Protein AF-A0A3Q0E156-F1 (afdb_monomer)

pLDDT: mean 88.19, std 12.43, range [29.34, 98.56]

Foldseek 3Di:
DDDPPPQAADDPVVLVVLLVCCVPPVDPVSLVVLLVNLLDLSNLLVHFFQPPPPCSVVQDLQDLRGDLVRLLVSLVVCPDPSNVVVVVSNLCSQQPHNLVPQDLEDPDSSSLSSLLSLLSRVCLQPLVCLLRHVLSSLVSLVSHDPSSVSSVLSHLLVDALVSLLSNLNSLLSSLVSLLVCVVVDPDNVSSLSSNVSSLVSNVSSVVSCVVRVSDDLCSLENACCVVRDDLLVLLVVVVCVVVVNPDPDDPCSSHDRCVVRCSHHDPVSVVVSVVSVLVVLQVVLLVVLVVVCVVCVVVVNNVPRDDSALEQDADPVGRVVSRVVSVVVDDPSNVSHHYD

Nearest PDB structures (foldseek):
  8jrn-assembly1_A  TM=6.845E-01  e=2.352E-07  Homo sapiens
  8r1g-assembly1_D  TM=6.849E-01  e=1.258E-06  Homo sapiens
  5tqb-assembly1_B  TM=3.533E-01  e=3.965E-01  Thermochaetoides thermophila DSM 1495
  6e9y-assembly1_A  TM=3.711E-01  e=1.131E+00  synthetic construct
  6xns-assembly2_D  TM=2.173E-01  e=1.179E+00  synthetic construct

Sequence (340 aa):
MNQAHYTSLINDETIAVWRQKLSEHNNANTINGVVQILSSAACWNGSFLEKKIDEHFKTSPKIPGIDLNSTRVLFEKLMNSQHSMILEQILNSFESCLIPQLSSSPPDVEAMRIYLILPEFPLLQDSKYYISLTIPLAMAILRLDTNPSKVLDNWWSQVCPKYFMKLVNLYKGAVLYLLRGRKTFLIPMLFNNYITAALKLLEKLYKVNLKVKHVEYDAFYIPEISSLVDIQEDYLMWFLHQAGMKTRPSIIQDAVTLCSYPFIFDAQAKTKMLQTDAELQMQVAVNGANLQNVFMLLTLEPLLARSPFLVLHVRRNNLVGDALRELSIHSDIDLKKPLK

Structure (mmCIF, N/CA/C/O backbone):
data_AF-A0A3Q0E156-F1
#
_entry.id   AF-A0A3Q0E156-F1
#
loop_
_atom_site.group_PDB
_atom_site.id
_atom_site.type_symbol
_atom_site.label_atom_id
_atom_site.label_alt_id
_atom_site.label_comp_id
_atom_site.label_asym_id
_atom_site.label_entity_id
_atom_site.label_seq_id
_atom_site.pdbx_PDB_ins_code
_atom_site.Cartn_x
_atom_site.Cartn_y
_atom_site.Cartn_z
_atom_site.occupancy
_atom_site.B_iso_or_equiv
_atom_site.auth_seq_id
_atom_site.auth_comp_id
_atom_site.auth_asym_id
_atom_site.auth_atom_id
_atom_site.pdbx_PDB_model_num
ATOM 1 N N . MET A 1 1 ? 2.729 4.574 39.907 1.00 30.31 1 MET A N 1
ATOM 2 C CA . MET A 1 1 ? 1.289 4.909 39.975 1.00 30.31 1 MET A CA 1
ATOM 3 C C . MET A 1 1 ? 0.545 3.895 39.126 1.00 30.31 1 MET A C 1
ATOM 5 O O . MET A 1 1 ? 0.898 3.726 37.969 1.00 30.31 1 MET A O 1
ATOM 9 N N . ASN A 1 2 ? -0.367 3.149 39.745 1.00 29.34 2 ASN A N 1
ATOM 10 C CA . ASN A 1 2 ? -0.953 1.905 39.240 1.00 29.34 2 ASN A CA 1
ATOM 11 C C . ASN A 1 2 ? -1.739 2.091 37.928 1.00 29.34 2 ASN A C 1
ATOM 13 O O . ASN A 1 2 ? -2.851 2.612 37.946 1.00 29.34 2 ASN A O 1
ATOM 17 N N . GLN A 1 3 ? -1.188 1.618 36.807 1.00 34.91 3 GLN A N 1
ATOM 18 C CA . GLN A 1 3 ? -1.938 1.379 35.571 1.00 34.91 3 GLN A CA 1
ATOM 19 C C . GLN A 1 3 ? -2.684 0.047 35.703 1.00 34.91 3 GLN A C 1
ATOM 21 O O . GLN A 1 3 ? -2.183 -1.008 35.326 1.00 34.91 3 GLN A O 1
ATOM 26 N N . ALA A 1 4 ? -3.892 0.083 36.263 1.00 39.22 4 ALA A N 1
ATOM 27 C CA . ALA A 1 4 ? -4.858 -0.972 35.992 1.00 39.22 4 ALA A CA 1
ATOM 28 C C . ALA A 1 4 ? -5.259 -0.837 34.514 1.00 39.22 4 ALA A C 1
ATOM 30 O O . ALA A 1 4 ? -6.013 0.064 34.149 1.00 39.22 4 ALA A O 1
ATOM 31 N N . HIS A 1 5 ? -4.679 -1.669 33.649 1.00 45.12 5 HIS A N 1
ATOM 32 C CA . HIS A 1 5 ? -5.055 -1.765 32.242 1.00 45.12 5 HIS A CA 1
ATOM 33 C C . HIS A 1 5 ? -6.477 -2.328 32.141 1.00 45.12 5 HIS A C 1
ATOM 35 O O . HIS A 1 5 ? -6.671 -3.535 32.041 1.00 45.12 5 HIS A O 1
ATOM 41 N N . TYR A 1 6 ? -7.485 -1.458 32.186 1.00 54.28 6 TYR A N 1
ATOM 42 C CA . TYR A 1 6 ? -8.851 -1.835 31.843 1.00 54.28 6 TYR A CA 1
ATOM 43 C C . TYR A 1 6 ? -8.940 -1.985 30.323 1.00 54.28 6 TYR A C 1
ATOM 45 O O . TYR A 1 6 ? -9.156 -1.013 29.601 1.00 54.28 6 TYR A O 1
ATOM 53 N N . THR A 1 7 ? -8.758 -3.203 29.815 1.00 69.19 7 THR A N 1
ATOM 54 C CA . THR A 1 7 ? -9.238 -3.543 28.475 1.00 69.19 7 THR A CA 1
ATOM 55 C C . THR A 1 7 ? -10.762 -3.452 28.492 1.00 69.19 7 THR A C 1
ATOM 57 O O . THR A 1 7 ? -11.430 -4.111 29.284 1.00 69.19 7 THR A O 1
ATOM 60 N N . SER A 1 8 ? -11.317 -2.577 27.656 1.00 85.44 8 SER A N 1
ATOM 61 C CA . SER A 1 8 ? -12.762 -2.382 27.529 1.00 85.44 8 SER A CA 1
ATOM 62 C C . SER A 1 8 ? -13.191 -2.742 26.116 1.00 85.44 8 SER A C 1
ATOM 64 O O . SER A 1 8 ? -12.530 -2.362 25.149 1.00 85.44 8 SER A O 1
ATOM 66 N N . LEU A 1 9 ? -14.289 -3.484 25.999 1.00 90.31 9 LEU A N 1
ATOM 67 C CA . LEU A 1 9 ? -14.862 -3.832 24.703 1.00 90.31 9 LEU A CA 1
ATOM 68 C C . LEU A 1 9 ? -15.560 -2.610 24.101 1.00 90.31 9 LEU A C 1
ATOM 70 O O . LEU A 1 9 ? -16.236 -1.867 24.802 1.00 90.31 9 LEU A O 1
ATOM 74 N N . ILE A 1 10 ? -15.397 -2.424 22.799 1.00 92.62 10 ILE A N 1
ATOM 75 C CA . ILE A 1 10 ? -16.022 -1.389 21.986 1.00 92.62 10 ILE A CA 1
ATOM 76 C C . ILE A 1 10 ? -17.139 -2.068 21.198 1.00 92.62 10 ILE A C 1
ATOM 78 O O . ILE A 1 10 ? -16.897 -2.777 20.224 1.00 92.62 10 ILE A O 1
ATOM 82 N N . ASN A 1 11 ? -18.373 -1.886 21.648 1.00 91.56 11 ASN A N 1
ATOM 83 C CA . ASN A 1 11 ? -19.560 -2.466 21.036 1.00 91.56 11 ASN A CA 1
ATOM 84 C C . ASN A 1 11 ? -20.736 -1.477 21.089 1.00 91.56 11 ASN A C 1
ATOM 86 O O . ASN A 1 11 ? -20.599 -0.332 21.524 1.00 91.56 11 ASN A O 1
ATOM 90 N N . ASP A 1 12 ? -21.904 -1.919 20.632 1.00 89.50 12 ASP A N 1
ATOM 91 C CA . ASP A 1 12 ? -23.105 -1.087 20.587 1.00 89.50 12 ASP A CA 1
ATOM 92 C C . ASP A 1 12 ? -23.537 -0.555 21.960 1.00 89.50 12 ASP A C 1
ATOM 94 O O . ASP A 1 12 ? -23.957 0.599 22.065 1.00 89.50 12 ASP A O 1
ATOM 98 N N . GLU A 1 13 ? -23.395 -1.360 23.011 1.00 90.81 13 GLU A N 1
ATOM 99 C CA . GLU A 1 13 ? -23.756 -0.979 24.377 1.00 90.81 13 GLU A CA 1
ATOM 100 C C . GLU A 1 13 ? -22.804 0.098 24.902 1.00 90.81 13 GLU A C 1
ATOM 102 O O . GLU A 1 13 ? -23.247 1.134 25.402 1.00 90.81 13 GLU A O 1
ATOM 107 N N . THR A 1 14 ? -21.491 -0.083 24.727 1.00 91.25 14 THR A N 1
ATOM 108 C CA . THR A 1 14 ? -20.507 0.907 25.184 1.00 91.25 14 THR A CA 1
ATOM 109 C C . THR A 1 14 ? -20.602 2.207 24.398 1.00 91.25 14 THR A C 1
ATOM 111 O O . THR A 1 14 ? -20.505 3.279 24.992 1.00 91.25 14 THR A O 1
ATOM 114 N N . ILE A 1 15 ? -20.866 2.141 23.090 1.00 91.38 15 ILE A N 1
ATOM 115 C CA . ILE A 1 15 ? -21.101 3.327 22.257 1.00 91.38 15 ILE A CA 1
ATOM 116 C C . ILE A 1 15 ? -22.354 4.077 22.719 1.00 91.38 15 ILE A C 1
ATOM 118 O O . ILE A 1 15 ? -22.322 5.305 22.804 1.00 91.38 15 ILE A O 1
ATOM 122 N N . ALA A 1 16 ? -23.443 3.374 23.047 1.00 90.06 16 ALA A N 1
ATOM 123 C CA . ALA A 1 16 ? -24.656 4.002 23.570 1.00 90.06 16 ALA A CA 1
ATOM 124 C C . ALA A 1 16 ? -24.396 4.706 24.912 1.00 90.06 16 ALA A C 1
ATOM 126 O O . ALA A 1 16 ? -24.778 5.865 25.085 1.00 90.06 16 ALA A O 1
ATOM 127 N N . VAL A 1 17 ? -23.665 4.050 25.820 1.00 89.31 17 VAL A N 1
ATOM 128 C CA . VAL A 1 17 ? -23.265 4.629 27.111 1.00 89.31 17 VAL A CA 1
ATOM 129 C C . VAL A 1 17 ? -22.380 5.860 26.918 1.00 89.31 17 VAL A C 1
ATOM 131 O O . VAL A 1 17 ? -22.601 6.880 27.568 1.00 89.31 17 VAL A O 1
ATOM 134 N N . TRP A 1 18 ? -21.382 5.807 26.033 1.00 89.25 18 TRP A N 1
ATOM 135 C CA . TRP A 1 18 ? -20.524 6.963 25.755 1.00 89.25 18 TRP A CA 1
ATOM 136 C C . TRP A 1 18 ? -21.300 8.105 25.121 1.00 89.25 18 TRP A C 1
ATOM 138 O O . TRP A 1 18 ? -21.090 9.252 25.497 1.00 89.25 18 TRP A O 1
ATOM 148 N N . ARG A 1 19 ? -22.236 7.806 24.218 1.00 87.75 19 ARG A N 1
ATOM 149 C CA . ARG A 1 19 ? -23.101 8.815 23.605 1.00 87.75 19 ARG A CA 1
ATOM 150 C C . ARG A 1 19 ? -23.924 9.544 24.662 1.00 87.75 19 ARG A C 1
ATOM 152 O O . ARG A 1 19 ? -23.951 10.771 24.657 1.00 87.75 19 ARG A O 1
ATOM 159 N N . GLN A 1 20 ? -24.556 8.802 25.569 1.00 85.75 20 GLN A N 1
ATOM 160 C CA . GLN A 1 20 ? -25.329 9.385 26.662 1.00 85.75 20 GLN A CA 1
ATOM 161 C C . GLN A 1 20 ? -24.431 10.234 27.572 1.00 85.75 20 GLN A C 1
ATOM 163 O O . GLN A 1 20 ? -24.707 11.408 27.799 1.00 85.75 20 GLN A O 1
ATOM 168 N N . LYS A 1 21 ? -23.292 9.681 28.000 1.00 83.12 21 LYS A N 1
ATOM 169 C CA . LYS A 1 21 ? -22.330 10.367 28.870 1.00 83.12 21 LYS A CA 1
ATOM 170 C C . LYS A 1 21 ? -21.764 11.651 28.261 1.00 83.12 21 LYS A C 1
ATOM 172 O O . LYS A 1 21 ? -21.655 12.645 28.969 1.00 83.12 21 LYS A O 1
ATOM 177 N N . LEU A 1 22 ? -21.423 11.645 26.972 1.00 80.62 22 LEU A N 1
ATOM 178 C CA . LEU A 1 22 ? -20.917 12.824 26.259 1.00 80.62 22 LEU A CA 1
ATOM 179 C C . LEU A 1 22 ? -22.011 13.880 26.044 1.00 80.62 22 LEU A C 1
ATOM 181 O O . LEU A 1 22 ? -21.701 15.066 25.985 1.00 80.62 22 LEU A O 1
ATOM 185 N N . SER A 1 23 ? -23.279 13.466 25.960 1.00 78.25 23 SER A N 1
ATOM 186 C CA . SER A 1 23 ? -24.415 14.383 25.833 1.00 78.25 23 SER A CA 1
ATOM 187 C C . SER A 1 23 ? -24.851 15.001 27.167 1.00 78.25 23 SER A C 1
ATOM 189 O O . SER A 1 23 ? -25.274 16.152 27.181 1.00 78.25 23 SER A O 1
ATOM 191 N N . GLU A 1 24 ? -24.790 14.251 28.271 1.00 72.44 24 GLU A N 1
ATOM 192 C CA . GLU A 1 24 ? -25.286 14.671 29.594 1.00 72.44 24 GLU A CA 1
ATOM 193 C C . GLU A 1 24 ? -24.197 15.318 30.463 1.00 72.44 24 GLU A C 1
ATOM 195 O O . 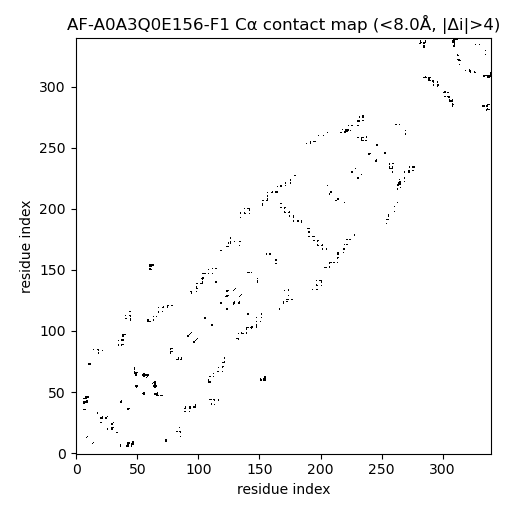GLU A 1 24 ? -24.454 16.264 31.206 1.00 72.44 24 GLU A O 1
ATOM 200 N N . HIS A 1 25 ? -22.961 14.823 30.366 1.00 63.31 25 HIS A N 1
ATOM 201 C CA . HIS A 1 25 ? -21.845 15.216 31.217 1.00 63.31 25 HIS A CA 1
ATOM 202 C C . HIS A 1 25 ? -20.588 15.436 30.376 1.00 63.31 25 HIS A C 1
ATOM 204 O O . HIS A 1 25 ? -19.658 14.625 30.388 1.00 63.31 25 HIS A O 1
ATOM 210 N N . ASN A 1 26 ? -20.529 16.586 29.700 1.00 65.88 26 ASN A N 1
ATOM 211 C CA . ASN A 1 26 ? -19.352 17.055 28.963 1.00 65.88 26 ASN A CA 1
ATOM 212 C C . ASN A 1 26 ? -18.209 17.508 29.909 1.00 65.88 26 ASN A C 1
ATOM 214 O O . ASN A 1 26 ? -17.651 18.593 29.776 1.00 65.88 26 ASN A O 1
ATOM 218 N N . ASN A 1 27 ? -17.911 16.707 30.937 1.00 73.00 27 ASN A N 1
ATOM 219 C CA . ASN A 1 27 ? -16.825 16.930 31.883 1.00 73.00 27 ASN A CA 1
ATOM 220 C C . ASN A 1 27 ? -15.552 16.238 31.369 1.00 73.00 27 ASN A C 1
ATOM 222 O O . ASN A 1 27 ? -15.603 15.098 30.898 1.00 73.00 27 ASN A O 1
ATOM 226 N N . ALA A 1 28 ? -14.403 16.901 31.511 1.00 75.62 28 ALA A N 1
ATOM 227 C CA . ALA A 1 28 ? -13.108 16.458 30.993 1.00 75.62 28 ALA A CA 1
ATOM 228 C C . ALA A 1 28 ? -12.736 15.026 31.422 1.00 75.62 28 ALA A C 1
ATOM 230 O O . ALA A 1 28 ? -12.165 14.273 30.639 1.00 75.62 28 ALA A O 1
ATOM 231 N N . ASN A 1 29 ? -13.118 14.608 32.633 1.00 79.25 29 ASN A N 1
ATOM 232 C CA . ASN A 1 29 ? -12.840 13.259 33.138 1.00 79.25 29 ASN A CA 1
ATOM 233 C C . ASN A 1 29 ? -13.552 12.155 32.339 1.00 79.25 29 ASN A C 1
ATOM 235 O O . ASN A 1 29 ? -12.965 11.107 32.074 1.00 79.25 29 ASN A O 1
ATOM 239 N N . THR A 1 30 ? -14.800 12.390 31.932 1.00 77.81 30 THR A N 1
ATOM 240 C CA . THR A 1 30 ? -15.588 11.438 31.140 1.00 77.81 30 THR A CA 1
ATOM 241 C C . THR A 1 30 ? -15.016 11.301 29.734 1.00 77.81 30 THR A C 1
ATOM 243 O O . THR A 1 30 ? -14.848 10.185 29.245 1.00 77.81 30 THR A O 1
ATOM 246 N N . ILE A 1 31 ? -14.658 12.430 29.115 1.00 80.69 31 ILE A N 1
ATOM 247 C CA . ILE A 1 31 ? -14.024 12.469 27.791 1.00 80.69 31 ILE A CA 1
ATOM 248 C C . ILE A 1 31 ? -12.681 11.739 27.839 1.00 80.69 31 ILE A C 1
ATOM 250 O O . ILE A 1 31 ? -12.441 10.856 27.022 1.00 80.69 31 ILE A O 1
ATOM 254 N N . ASN A 1 32 ? -11.850 12.021 28.847 1.00 84.12 32 ASN A N 1
ATOM 255 C CA . ASN A 1 32 ? -10.551 11.371 29.017 1.00 84.12 32 ASN A CA 1
ATOM 256 C C . ASN A 1 32 ? -10.674 9.848 29.153 1.00 84.12 32 ASN A C 1
ATOM 258 O O . ASN A 1 32 ? -9.878 9.125 28.560 1.00 84.12 32 ASN A O 1
ATOM 262 N N . GLY A 1 33 ? -11.680 9.347 29.879 1.00 85.81 33 GLY A N 1
ATOM 263 C CA . GLY A 1 33 ? -11.928 7.906 29.986 1.00 85.81 33 GLY A CA 1
ATOM 264 C C . GLY A 1 33 ? -12.294 7.260 28.645 1.00 85.81 33 GLY A C 1
ATOM 265 O O . GLY A 1 33 ? -11.773 6.198 28.310 1.00 85.81 33 GLY A O 1
ATOM 266 N N . VAL A 1 34 ? -13.146 7.912 27.845 1.00 87.38 34 VAL A N 1
ATOM 267 C CA . VAL A 1 34 ? -13.504 7.433 26.496 1.00 87.38 34 VAL A CA 1
ATOM 268 C C . VAL A 1 34 ? -12.286 7.465 25.572 1.00 87.38 34 VAL A C 1
ATOM 270 O O . VAL A 1 34 ? -11.974 6.460 24.939 1.00 87.38 34 VAL A O 1
ATOM 273 N N . VAL A 1 35 ? -11.549 8.578 25.547 1.00 88.25 35 VAL A N 1
ATOM 274 C CA . VAL A 1 35 ? -10.333 8.742 24.734 1.00 88.25 35 VAL A CA 1
ATOM 275 C C . VAL A 1 35 ? -9.280 7.694 25.094 1.00 88.25 35 VAL A C 1
ATOM 277 O O . VAL A 1 35 ? -8.663 7.130 24.198 1.00 88.25 35 VAL A O 1
ATOM 280 N N . GLN A 1 36 ? -9.099 7.356 26.374 1.00 90.44 36 GLN A N 1
ATOM 281 C CA . GLN A 1 36 ? -8.172 6.295 26.789 1.00 90.44 36 GLN A CA 1
ATOM 282 C C . GLN A 1 36 ? -8.522 4.929 26.182 1.00 90.44 36 GLN A C 1
ATOM 284 O O . GLN A 1 36 ? -7.623 4.212 25.739 1.00 90.44 36 GLN A O 1
ATOM 289 N N . ILE A 1 37 ? -9.810 4.579 26.127 1.00 92.25 37 ILE A N 1
ATOM 290 C CA . ILE A 1 37 ? -10.274 3.328 25.511 1.00 92.25 37 ILE A CA 1
ATOM 291 C C . ILE A 1 37 ? -10.080 3.385 23.991 1.00 92.25 37 ILE A C 1
ATOM 293 O O . ILE A 1 37 ? -9.508 2.466 23.407 1.00 92.25 37 ILE A O 1
ATOM 297 N N . LEU A 1 38 ? -10.499 4.481 23.350 1.00 93.06 38 LEU A N 1
ATOM 298 C CA . LEU A 1 38 ? -10.393 4.668 21.898 1.00 93.06 38 LEU A CA 1
ATOM 299 C C . LEU A 1 38 ? -8.940 4.746 21.405 1.00 93.06 38 LEU A C 1
ATOM 301 O O . LEU A 1 38 ? -8.652 4.357 20.274 1.00 93.06 38 LEU A O 1
ATOM 305 N N . SER A 1 39 ? -8.013 5.192 22.249 1.00 94.19 39 SER A N 1
ATOM 306 C CA . SER A 1 39 ? -6.576 5.230 21.958 1.00 94.19 39 SER A CA 1
ATOM 307 C C . SER A 1 39 ? -5.862 3.892 22.201 1.00 94.19 39 SER A C 1
ATOM 309 O O . SER A 1 39 ? -4.675 3.779 21.904 1.00 94.19 39 SER A O 1
ATOM 311 N N . SER A 1 40 ? -6.542 2.870 22.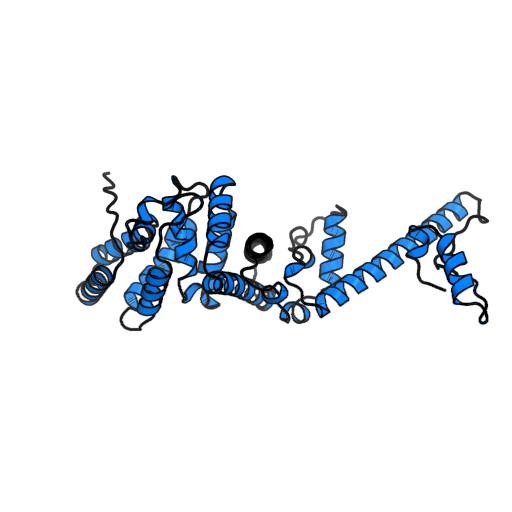734 1.00 94.56 40 SER A N 1
ATOM 312 C CA . SER A 1 40 ? -5.929 1.591 23.111 1.00 94.5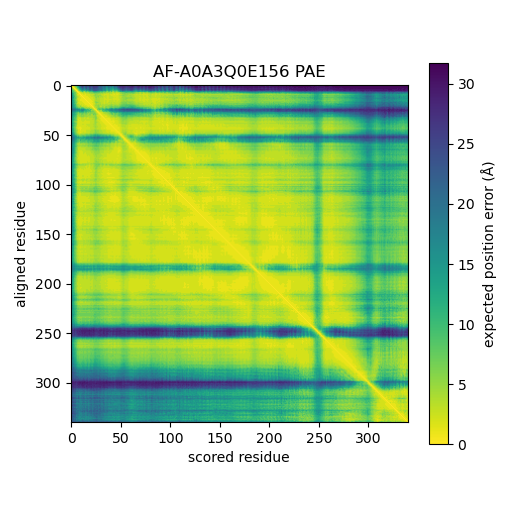6 40 SER A CA 1
ATOM 313 C C . SER A 1 40 ? -6.098 0.518 22.035 1.00 94.56 40 SER A C 1
ATOM 315 O O . SER A 1 40 ? -7.200 0.019 21.802 1.00 94.56 40 SER A O 1
ATOM 317 N N . ALA A 1 41 ? -4.986 0.075 21.437 1.00 95.00 41 ALA A N 1
ATOM 318 C CA . ALA A 1 41 ? -4.985 -1.025 20.466 1.00 95.00 41 ALA A CA 1
ATOM 319 C C . ALA A 1 41 ? -5.575 -2.320 21.049 1.00 95.00 41 ALA A C 1
ATOM 321 O O . ALA A 1 41 ? -6.280 -3.042 20.351 1.00 95.00 41 ALA A O 1
ATOM 322 N N . ALA A 1 42 ? -5.344 -2.590 22.338 1.00 93.94 42 ALA A N 1
ATOM 323 C CA . ALA A 1 42 ? -5.887 -3.765 23.015 1.00 93.94 42 ALA A CA 1
ATOM 324 C C . ALA A 1 42 ? -7.424 -3.738 23.088 1.00 93.94 42 ALA A C 1
ATOM 326 O O . ALA A 1 42 ? -8.059 -4.775 22.904 1.00 93.94 42 ALA A O 1
ATOM 327 N N . CYS A 1 43 ? -8.024 -2.557 23.292 1.00 95.38 43 CYS A N 1
ATOM 328 C CA . CYS A 1 43 ? -9.480 -2.407 23.297 1.00 95.38 43 CYS A CA 1
ATOM 329 C C . CYS A 1 43 ? -10.056 -2.715 21.911 1.00 95.38 43 CYS A C 1
ATOM 331 O O . CYS A 1 43 ? -10.953 -3.546 21.796 1.00 95.38 43 CYS A O 1
ATOM 333 N N . TRP A 1 44 ? -9.484 -2.149 20.844 1.00 95.69 44 TRP A N 1
ATOM 334 C CA . TRP A 1 44 ? -9.886 -2.473 19.469 1.00 95.69 44 TRP A CA 1
ATOM 335 C C . TRP A 1 44 ? -9.703 -3.962 19.148 1.00 95.69 44 TRP A C 1
ATOM 337 O O . TRP A 1 44 ? -10.639 -4.602 18.678 1.00 95.69 44 TRP A O 1
ATOM 347 N N . ASN A 1 45 ? -8.545 -4.545 19.465 1.00 94.88 45 ASN A N 1
ATOM 348 C CA . ASN A 1 45 ? -8.248 -5.954 19.188 1.00 94.88 45 ASN A CA 1
ATOM 349 C C . ASN A 1 45 ? -9.215 -6.922 19.878 1.00 94.88 45 ASN A C 1
ATOM 351 O O . ASN A 1 45 ? -9.603 -7.916 19.269 1.00 94.88 45 ASN A O 1
ATOM 355 N N . GLY A 1 46 ? -9.611 -6.635 21.122 1.00 92.75 46 GLY A N 1
ATOM 356 C CA . GLY A 1 46 ? -10.554 -7.464 21.879 1.00 92.75 46 GLY A CA 1
ATOM 357 C C . GLY A 1 46 ? -12.020 -7.283 21.475 1.00 92.75 46 GLY A C 1
ATOM 358 O O . GLY A 1 46 ? -12.856 -8.113 21.818 1.00 92.75 46 GLY A O 1
ATOM 359 N N . SER A 1 47 ? -12.352 -6.223 20.736 1.00 94.44 47 SER A N 1
ATOM 360 C CA . SER A 1 47 ? -13.745 -5.872 20.423 1.00 94.44 47 SER A CA 1
ATOM 361 C C . SER A 1 47 ? -14.344 -6.664 19.264 1.00 94.44 47 SER A C 1
ATOM 363 O O . SER A 1 47 ? -15.557 -6.864 19.221 1.00 94.44 47 SER A O 1
ATOM 365 N N . PHE A 1 48 ? -13.505 -7.145 18.345 1.00 92.88 48 PHE A N 1
ATOM 366 C CA . PHE A 1 48 ? -13.941 -7.776 17.092 1.00 92.88 48 PHE A CA 1
ATOM 367 C C . PHE A 1 48 ? -13.489 -9.229 16.976 1.00 92.88 48 PHE A C 1
ATOM 369 O O . PHE A 1 48 ? -13.188 -9.696 15.882 1.00 92.88 48 PHE A O 1
ATOM 376 N N . LEU A 1 49 ? -13.397 -9.945 18.096 1.00 91.94 49 LEU A N 1
ATOM 377 C CA . LEU A 1 49 ? -13.027 -11.360 18.089 1.00 91.94 49 LEU A CA 1
ATOM 378 C C . LEU A 1 49 ? -14.071 -12.197 17.341 1.00 91.94 49 LEU A C 1
ATOM 380 O O . LEU A 1 49 ? -15.274 -11.962 17.472 1.00 91.94 49 LEU A O 1
ATOM 384 N N . GLU A 1 50 ? -13.609 -13.192 16.582 1.00 87.50 50 GLU A N 1
ATOM 385 C CA . GLU A 1 50 ? -14.501 -14.162 15.943 1.00 87.50 50 GLU A CA 1
ATOM 386 C C . GLU A 1 50 ? -15.135 -15.064 17.014 1.00 87.50 50 GLU A C 1
ATOM 388 O O . GLU A 1 50 ? -14.454 -15.802 17.737 1.00 87.50 50 GLU A O 1
ATOM 393 N N . LYS A 1 51 ? -16.463 -14.973 17.128 1.00 81.88 51 LYS A N 1
ATOM 394 C CA . LYS A 1 51 ? -17.250 -15.671 18.155 1.00 81.88 51 LYS A CA 1
ATOM 395 C C . LYS A 1 51 ? -17.773 -17.018 17.670 1.00 81.88 51 LYS A C 1
ATOM 397 O O . LYS A 1 51 ? -18.217 -17.825 18.483 1.00 81.88 51 LYS A O 1
ATOM 402 N N . LYS A 1 52 ? -17.759 -17.278 16.360 1.00 78.06 52 LYS A N 1
ATOM 403 C CA . LYS A 1 52 ? -18.187 -18.572 15.823 1.00 78.06 52 LYS A CA 1
ATOM 404 C C . LYS A 1 52 ? -17.206 -19.652 16.269 1.00 78.06 52 LYS A C 1
ATOM 406 O O . LYS A 1 52 ? -16.033 -19.590 15.926 1.00 78.06 52 LYS A O 1
ATOM 411 N N . ILE A 1 53 ? -17.713 -20.649 17.000 1.00 74.62 53 ILE A N 1
ATOM 412 C CA . ILE A 1 53 ? -16.979 -21.871 17.380 1.00 74.62 53 ILE A CA 1
ATOM 413 C C . ILE A 1 53 ? -15.628 -21.560 18.054 1.00 74.62 53 ILE A C 1
ATOM 415 O O . ILE A 1 53 ? -14.639 -22.248 17.809 1.00 74.62 53 ILE A O 1
ATOM 419 N N . ASP A 1 54 ? -15.559 -20.497 18.864 1.00 77.50 54 ASP A N 1
ATOM 420 C CA . ASP A 1 54 ? -14.344 -20.164 19.618 1.00 77.50 54 ASP A CA 1
ATOM 421 C C . ASP A 1 54 ? -13.082 -19.998 18.731 1.00 77.50 54 ASP A C 1
ATOM 423 O O . ASP A 1 54 ? -11.949 -20.155 19.183 1.00 77.50 54 ASP A O 1
ATOM 427 N N . GLU A 1 55 ? -13.259 -19.643 17.449 1.00 74.75 55 GLU A N 1
ATOM 428 C CA . GLU A 1 55 ? -12.172 -19.503 16.465 1.00 74.75 55 GLU A CA 1
ATOM 429 C C . GLU A 1 55 ? -11.132 -18.444 16.866 1.00 74.75 55 GLU A C 1
ATOM 431 O O . GLU A 1 55 ? -9.969 -18.546 16.474 1.00 74.75 55 GLU A O 1
ATOM 436 N N . HIS A 1 56 ? -11.491 -17.456 17.691 1.00 75.88 56 HIS A N 1
ATOM 437 C CA . HIS A 1 56 ? -10.521 -16.490 18.213 1.00 75.88 56 HIS A CA 1
ATOM 438 C C . HIS A 1 56 ? -9.429 -17.129 19.091 1.00 75.88 56 HIS A C 1
ATOM 440 O O . HIS A 1 56 ? -8.307 -16.628 19.100 1.00 75.88 56 HIS A O 1
ATOM 446 N N . PHE A 1 57 ? -9.687 -18.269 19.748 1.00 78.88 57 PHE A N 1
ATOM 447 C CA . PHE A 1 57 ? -8.649 -19.024 20.469 1.00 78.88 57 PHE A CA 1
ATOM 448 C C . PHE A 1 57 ? -7.658 -19.726 19.527 1.00 78.88 57 PHE A C 1
ATOM 450 O O . PHE A 1 57 ? -6.629 -20.233 19.969 1.00 78.88 57 PHE A O 1
ATOM 457 N N . LYS A 1 58 ? -7.938 -19.748 18.217 1.00 81.31 58 LYS A N 1
ATOM 458 C CA . LYS A 1 58 ? -7.043 -20.280 17.179 1.00 81.31 58 LYS A CA 1
ATOM 459 C C . LYS A 1 58 ? -6.180 -19.193 16.534 1.00 81.31 58 LYS A C 1
ATOM 461 O O . LYS A 1 58 ? -5.543 -19.453 15.504 1.00 81.31 58 LYS A O 1
ATOM 466 N N . THR A 1 59 ? -6.146 -17.982 17.106 1.00 89.56 59 THR A N 1
ATOM 467 C CA . THR A 1 59 ? -5.311 -16.904 16.576 1.00 89.56 59 THR A CA 1
ATOM 468 C C . THR A 1 59 ? -3.858 -17.337 16.481 1.00 89.56 59 THR A C 1
ATOM 470 O O . THR A 1 59 ? -3.246 -17.849 17.413 1.00 89.56 59 THR A O 1
ATOM 473 N N . SER A 1 60 ? -3.310 -17.164 15.287 1.00 93.00 60 SER A N 1
ATOM 474 C CA . SER A 1 60 ? -1.998 -17.658 14.911 1.00 93.00 60 SER A CA 1
ATOM 475 C C . SER A 1 60 ? -1.443 -16.831 13.750 1.00 93.00 60 SER A C 1
ATOM 477 O O . SER A 1 60 ? -2.178 -16.073 13.111 1.00 93.00 60 SER A O 1
ATOM 479 N N . PRO A 1 61 ? -0.161 -17.005 13.384 1.00 92.38 61 PRO A N 1
ATOM 480 C CA . PRO A 1 61 ? 0.420 -16.385 12.191 1.00 92.38 61 PRO A CA 1
ATOM 481 C C . PRO A 1 61 ? -0.332 -16.650 10.877 1.00 92.38 61 PRO A C 1
ATOM 483 O O . PRO A 1 61 ? -0.023 -16.032 9.860 1.00 92.38 61 PRO A O 1
ATOM 486 N N . LYS A 1 62 ? -1.275 -17.600 10.879 1.00 90.50 62 LYS A N 1
ATOM 487 C CA . LYS A 1 62 ? -2.159 -17.899 9.756 1.00 90.50 62 LYS A CA 1
ATOM 488 C C . LYS A 1 62 ? -3.555 -17.326 9.985 1.00 90.50 62 LYS A C 1
ATOM 490 O O . LYS A 1 62 ? -4.072 -16.691 9.084 1.00 90.50 62 LYS A O 1
ATOM 495 N N . ILE A 1 63 ? -4.138 -17.481 11.168 1.00 91.12 63 ILE A N 1
ATOM 496 C CA . ILE A 1 63 ? -5.537 -17.112 11.417 1.00 91.12 63 ILE A CA 1
ATOM 497 C C . ILE A 1 63 ? -5.591 -15.859 12.306 1.00 91.12 63 ILE A C 1
ATOM 499 O O . ILE A 1 63 ? -5.129 -15.920 13.443 1.00 91.12 63 ILE A O 1
ATOM 503 N N . PRO A 1 64 ? -6.167 -14.733 11.847 1.00 92.31 64 PRO A N 1
ATOM 504 C CA . PRO A 1 64 ? -6.286 -13.522 12.665 1.00 92.31 64 PRO A CA 1
ATOM 505 C C . PRO A 1 64 ? -7.196 -13.676 13.893 1.00 92.31 64 PRO A C 1
ATOM 507 O O . PRO A 1 64 ? -6.952 -13.062 14.934 1.00 92.31 64 PRO A O 1
ATOM 510 N N . GLY A 1 65 ? -8.245 -14.498 13.779 1.00 92.50 65 GLY A N 1
ATOM 511 C CA . GLY A 1 65 ? -9.266 -14.695 14.817 1.00 92.50 65 GLY A CA 1
ATOM 512 C C . GLY A 1 65 ? -10.138 -13.462 15.079 1.00 92.50 65 GLY A C 1
ATOM 513 O O . GLY A 1 65 ? -10.571 -13.251 16.209 1.00 92.50 65 GLY A O 1
ATOM 514 N N . ILE A 1 66 ? -10.373 -12.638 14.050 1.00 93.31 66 ILE A N 1
ATOM 515 C CA . ILE A 1 66 ? -11.255 -11.463 14.113 1.00 93.31 66 ILE A CA 1
ATOM 516 C C . ILE A 1 66 ? -12.362 -11.527 13.065 1.00 93.31 66 ILE A C 1
ATOM 518 O O . ILE A 1 66 ? -12.141 -11.999 11.949 1.00 93.31 66 ILE A O 1
ATOM 522 N N . ASP A 1 67 ? -13.521 -10.973 13.403 1.00 93.31 67 ASP A N 1
ATOM 523 C CA . ASP A 1 67 ? -14.631 -10.758 12.483 1.00 93.31 67 ASP A CA 1
ATOM 524 C C . ASP A 1 67 ? -14.532 -9.363 11.841 1.00 93.31 67 ASP A C 1
ATOM 526 O O . ASP A 1 67 ? -15.044 -8.361 12.349 1.00 93.31 67 ASP A O 1
ATOM 530 N N . LEU A 1 68 ? -13.893 -9.309 10.668 1.00 93.31 68 LEU A N 1
ATOM 531 C CA . LEU A 1 68 ? -13.773 -8.085 9.867 1.00 93.31 68 LEU A CA 1
ATOM 532 C C . LEU A 1 68 ? -15.124 -7.517 9.410 1.00 93.31 68 LEU A C 1
ATOM 534 O O . LEU A 1 68 ? -15.216 -6.324 9.115 1.00 93.31 68 LEU A O 1
ATOM 538 N N . ASN A 1 69 ? -16.174 -8.338 9.320 1.00 93.62 69 ASN A N 1
ATOM 539 C CA . ASN A 1 69 ? -17.493 -7.843 8.957 1.00 93.62 69 ASN A CA 1
ATOM 540 C C . ASN A 1 69 ? -18.113 -7.059 10.115 1.00 93.62 69 ASN A C 1
ATOM 542 O O . ASN A 1 69 ? -18.604 -5.954 9.894 1.00 93.62 69 ASN A O 1
ATOM 546 N N . SER A 1 70 ? -18.020 -7.580 11.340 1.00 93.62 70 SER A N 1
ATOM 547 C CA . SER A 1 70 ? -18.443 -6.853 12.542 1.00 93.62 70 SER A CA 1
ATOM 548 C C . SER A 1 70 ? -17.672 -5.539 12.716 1.00 93.62 70 SER A C 1
ATOM 550 O O . SER A 1 70 ? -18.288 -4.510 13.001 1.00 93.62 70 SER A O 1
ATOM 552 N N . THR A 1 71 ? -16.359 -5.528 12.446 1.00 95.00 71 THR A N 1
ATOM 553 C CA . THR A 1 71 ? -15.553 -4.292 12.423 1.00 95.00 71 THR A CA 1
ATOM 554 C C . THR A 1 71 ? -16.117 -3.260 11.451 1.00 95.00 71 THR A C 1
ATOM 556 O O . THR A 1 71 ? -16.323 -2.099 11.808 1.00 95.00 71 THR A O 1
ATOM 559 N N . ARG A 1 72 ? -16.398 -3.685 10.214 1.00 94.81 72 ARG A N 1
ATOM 560 C CA . ARG A 1 72 ? -16.936 -2.805 9.174 1.00 94.81 72 ARG A CA 1
ATOM 561 C C . ARG A 1 72 ? -18.301 -2.240 9.553 1.00 94.81 72 ARG A C 1
ATOM 563 O O . ARG A 1 72 ? -18.491 -1.033 9.455 1.00 94.81 72 ARG A O 1
ATOM 570 N N . VAL A 1 73 ? -19.217 -3.091 10.016 1.00 95.19 73 VAL A N 1
ATOM 571 C CA . VAL A 1 73 ? -20.574 -2.686 10.418 1.00 95.19 73 VAL A CA 1
ATOM 572 C C . VAL A 1 73 ? -20.525 -1.648 11.539 1.00 95.19 73 VAL A C 1
ATOM 574 O O . VAL A 1 73 ? -21.239 -0.647 11.474 1.00 95.19 73 VAL A O 1
ATOM 577 N N . LEU A 1 74 ? -19.656 -1.836 12.540 1.00 95.38 74 LEU A N 1
ATOM 578 C CA . LEU A 1 74 ? -19.505 -0.864 13.621 1.00 95.38 74 LEU A CA 1
ATOM 579 C C . LEU A 1 74 ? -18.999 0.487 13.101 1.00 95.38 74 LEU A C 1
ATOM 581 O O . LEU A 1 74 ? -19.559 1.529 13.445 1.00 95.38 74 LEU A O 1
ATOM 585 N N . PHE A 1 75 ? -17.961 0.489 12.261 1.00 96.31 75 PHE A N 1
ATOM 586 C CA . PHE A 1 75 ? -17.436 1.737 11.715 1.00 96.31 75 PHE A CA 1
ATOM 587 C C . PHE A 1 75 ? -18.428 2.449 10.793 1.00 96.31 75 PHE A C 1
ATOM 589 O O . PHE A 1 75 ? -18.547 3.668 10.871 1.00 96.31 75 PHE A O 1
ATOM 596 N N . GLU A 1 76 ? -19.169 1.720 9.957 1.00 95.00 76 GLU A N 1
ATOM 597 C CA . GLU A 1 76 ? -20.231 2.296 9.124 1.00 95.00 76 GLU A CA 1
ATOM 598 C C . GLU A 1 76 ? -21.333 2.923 9.985 1.00 95.00 76 GLU A C 1
ATOM 600 O O . GLU A 1 76 ? -21.782 4.035 9.705 1.00 95.00 76 GLU A O 1
ATOM 605 N N . LYS A 1 77 ? -21.717 2.269 11.087 1.00 94.50 77 LYS A N 1
ATOM 606 C CA . LYS A 1 77 ? -22.678 2.820 12.047 1.00 94.50 77 LYS A CA 1
ATOM 607 C C . LYS A 1 77 ? -22.173 4.120 12.674 1.00 94.50 77 LYS A C 1
ATOM 609 O O . LYS A 1 77 ? -22.937 5.078 12.764 1.00 94.50 77 LYS A O 1
ATOM 614 N N . LEU A 1 78 ? -20.894 4.186 13.048 1.00 94.00 78 LEU A N 1
ATOM 615 C CA . LEU A 1 78 ? -20.261 5.380 13.626 1.00 94.00 78 LEU A CA 1
ATOM 616 C C . LEU A 1 78 ? -20.215 6.583 12.670 1.00 94.00 78 LEU A C 1
ATOM 618 O O . LEU A 1 78 ? -20.090 7.710 13.141 1.00 94.00 78 LEU A O 1
ATOM 622 N N . MET A 1 79 ? -20.374 6.375 11.358 1.00 94.62 79 MET A N 1
ATOM 623 C CA . MET A 1 79 ? -20.491 7.471 10.385 1.00 94.62 79 MET A CA 1
ATOM 624 C C . MET A 1 79 ? -21.836 8.210 10.456 1.00 94.62 79 MET A C 1
ATOM 626 O O . MET A 1 79 ? -21.987 9.269 9.846 1.00 94.62 79 MET A O 1
ATOM 630 N N . ASN A 1 80 ? -22.826 7.683 11.181 1.00 92.69 80 ASN A N 1
ATOM 631 C CA . ASN A 1 80 ? -24.103 8.360 11.384 1.00 92.69 80 ASN A CA 1
ATOM 632 C C . ASN A 1 80 ? -23.914 9.652 12.203 1.00 92.69 80 ASN A C 1
ATOM 634 O O . ASN A 1 80 ? -23.199 9.664 13.206 1.00 92.69 80 ASN A O 1
ATOM 638 N N . SER A 1 81 ? -24.614 10.729 11.829 1.00 87.88 81 SER A N 1
ATOM 639 C CA . SER A 1 81 ? -24.543 12.036 12.504 1.00 87.88 81 SER A CA 1
ATOM 640 C C . SER A 1 81 ? -24.852 11.975 14.003 1.00 87.88 81 SER A C 1
ATOM 642 O O . SER A 1 81 ? -24.334 12.780 14.773 1.00 87.88 81 SER A O 1
ATOM 644 N N . GLN A 1 82 ? -25.629 10.983 14.440 1.00 88.81 82 GLN A N 1
ATOM 645 C CA . GLN A 1 82 ? -25.911 10.709 15.850 1.00 88.81 82 GLN A CA 1
ATOM 646 C C . GLN A 1 82 ? -24.673 10.347 16.691 1.00 88.81 82 GLN A C 1
ATOM 648 O O . GLN A 1 82 ? -24.733 10.414 17.920 1.00 88.81 82 GLN A O 1
ATOM 653 N N . HIS A 1 83 ? -23.573 9.957 16.047 1.00 90.56 83 HIS A N 1
ATOM 654 C CA . HIS A 1 83 ? -22.316 9.558 16.677 1.00 90.56 83 HIS A CA 1
ATOM 655 C C . HIS A 1 83 ? -21.172 10.547 16.413 1.00 90.56 83 HIS A C 1
ATOM 657 O O . HIS A 1 83 ? -20.027 10.221 16.712 1.00 90.56 83 HIS A O 1
ATOM 663 N N . SER A 1 84 ? -21.457 11.755 15.910 1.00 91.50 84 SER A N 1
ATOM 664 C CA . SER A 1 84 ? -20.444 12.749 15.513 1.00 91.50 84 SER A CA 1
ATOM 665 C C . SER A 1 84 ? -19.391 13.033 16.591 1.00 91.50 84 SER A C 1
ATOM 667 O O . SER A 1 84 ? -18.202 12.993 16.297 1.00 91.50 84 SER A O 1
ATOM 669 N N . MET A 1 85 ? -19.811 13.225 17.846 1.00 90.00 85 MET A N 1
ATOM 670 C CA . MET A 1 85 ? -18.900 13.461 18.975 1.00 90.00 85 MET A CA 1
ATOM 671 C C . MET A 1 85 ? -17.963 12.274 19.224 1.00 90.00 85 MET A C 1
ATOM 673 O O . MET A 1 85 ? -16.776 12.459 19.466 1.00 90.00 85 MET A O 1
ATOM 677 N N . ILE A 1 86 ? -18.473 11.041 19.140 1.00 92.06 86 ILE A N 1
ATOM 678 C CA . ILE A 1 86 ? -17.657 9.830 19.317 1.00 92.06 86 ILE A CA 1
ATOM 679 C C . ILE A 1 86 ? -16.706 9.670 18.132 1.00 92.06 86 ILE A C 1
ATOM 681 O O . ILE A 1 86 ? -15.534 9.373 18.332 1.00 92.06 86 ILE A O 1
ATOM 685 N N . LEU A 1 87 ? -17.193 9.893 16.910 1.00 94.06 87 LEU A N 1
ATOM 686 C CA . LEU A 1 87 ? -16.388 9.826 15.695 1.00 94.06 87 LEU A CA 1
ATOM 687 C C . LEU A 1 87 ? -15.228 10.832 15.731 1.00 94.06 87 LEU A C 1
ATOM 689 O O . LEU A 1 87 ? -14.116 10.486 15.346 1.00 94.06 87 LEU A O 1
ATOM 693 N N . GLU A 1 88 ? -15.461 12.041 16.246 1.00 93.12 88 GLU A N 1
ATOM 694 C CA . GLU A 1 88 ? -14.416 13.044 16.468 1.00 93.12 88 GLU A CA 1
ATOM 695 C C . GLU A 1 88 ? -13.372 12.567 17.487 1.00 93.12 88 GLU A C 1
ATOM 697 O O . GLU A 1 88 ? -12.174 12.671 17.231 1.00 93.12 88 GLU A O 1
ATOM 702 N N . GLN A 1 89 ? -13.797 11.967 18.606 1.00 92.81 89 GLN A N 1
ATOM 703 C CA . GLN A 1 89 ? -12.850 11.387 19.564 1.00 92.81 89 GLN A CA 1
ATOM 704 C C . GLN A 1 89 ? -12.062 10.216 18.960 1.00 92.81 89 GLN A C 1
ATOM 706 O O . GLN A 1 89 ? -10.862 10.123 19.189 1.00 92.81 89 GLN A O 1
ATOM 711 N N . ILE A 1 90 ? -12.693 9.359 18.146 1.00 95.25 90 ILE A N 1
ATOM 712 C CA . ILE A 1 90 ? -12.009 8.271 17.426 1.00 95.25 90 ILE A CA 1
ATOM 713 C C . ILE A 1 90 ? -10.948 8.841 16.487 1.00 95.25 90 ILE A C 1
ATOM 715 O O . ILE A 1 90 ? -9.811 8.374 16.507 1.00 95.25 90 ILE A O 1
ATOM 719 N N . LEU A 1 91 ? -11.299 9.857 15.695 1.00 95.75 91 LEU A N 1
ATOM 720 C CA . LEU A 1 91 ? -10.368 10.528 14.790 1.00 95.75 91 LEU A CA 1
ATOM 721 C C . LEU A 1 91 ? -9.158 11.084 15.541 1.00 95.75 91 LEU A C 1
ATOM 723 O O . LEU A 1 91 ? -8.023 10.759 15.195 1.00 95.75 91 LEU A O 1
ATOM 727 N N . ASN A 1 92 ? -9.403 11.850 16.606 1.00 94.38 92 ASN A N 1
ATOM 728 C CA . ASN A 1 92 ? -8.348 12.445 17.420 1.00 94.38 92 ASN A CA 1
ATOM 729 C C . ASN A 1 92 ? -7.467 11.372 18.077 1.00 94.38 92 ASN A C 1
ATOM 731 O O . ASN A 1 92 ? -6.240 11.488 18.063 1.00 94.38 92 ASN A O 1
ATOM 735 N N . SER A 1 93 ? -8.072 10.301 18.601 1.00 95.44 93 SER A N 1
ATOM 736 C CA . SER A 1 93 ? -7.359 9.149 19.160 1.00 95.44 93 SER A CA 1
ATOM 737 C C . SER A 1 93 ? -6.501 8.444 18.114 1.00 95.44 93 SER A C 1
ATOM 739 O O . SER A 1 93 ? -5.363 8.083 18.409 1.00 95.44 93 SER A O 1
ATOM 741 N N . PHE A 1 94 ? -7.009 8.244 16.896 1.00 97.25 94 PHE A N 1
ATOM 742 C CA . PHE A 1 94 ? -6.277 7.567 15.826 1.00 97.25 94 PHE A CA 1
ATOM 743 C C . PHE A 1 94 ? -5.076 8.390 15.369 1.00 97.25 94 PHE A C 1
ATOM 745 O O . PHE A 1 94 ? -3.975 7.847 15.281 1.00 97.25 94 PHE A O 1
ATOM 752 N N . GLU A 1 95 ? -5.281 9.688 15.154 1.00 95.50 95 GLU A N 1
ATOM 753 C CA . GLU A 1 95 ? -4.260 10.628 14.696 1.00 95.50 95 GLU A CA 1
ATOM 754 C C . GLU A 1 95 ? -3.181 10.880 15.755 1.00 95.50 95 GLU A C 1
ATOM 756 O O . GLU A 1 95 ? -1.990 10.788 15.463 1.00 95.50 95 GLU A O 1
ATOM 761 N N . SER A 1 96 ? -3.581 11.161 16.999 1.00 94.31 96 SER A N 1
ATOM 762 C CA . SER A 1 96 ? -2.659 11.655 18.031 1.00 94.31 96 SER A CA 1
ATOM 763 C C . SER A 1 96 ? -2.069 10.564 18.925 1.00 94.31 96 SER A C 1
ATOM 765 O O . SER A 1 96 ? -1.077 10.808 19.611 1.00 94.31 96 SER A O 1
ATOM 767 N N . CYS A 1 97 ? -2.675 9.374 18.984 1.00 94.69 97 CYS A N 1
ATOM 768 C CA . CYS A 1 97 ? -2.275 8.335 19.937 1.00 94.69 97 CYS A CA 1
ATOM 769 C C . CYS A 1 97 ? -2.095 6.969 19.279 1.00 94.69 97 CYS A C 1
ATOM 771 O O . CYS A 1 97 ? -0.975 6.467 19.219 1.00 94.69 97 CYS A O 1
ATOM 773 N N . LEU A 1 98 ? -3.175 6.372 18.774 1.00 96.44 98 LEU A N 1
ATOM 774 C CA . LEU A 1 98 ? -3.200 4.964 18.399 1.00 96.44 98 LEU A CA 1
ATOM 775 C C . LEU A 1 98 ? -2.229 4.651 17.256 1.00 96.44 98 LEU A C 1
ATOM 777 O O . LEU A 1 98 ? -1.379 3.786 17.434 1.00 96.44 98 LEU A O 1
ATOM 781 N N . ILE A 1 99 ? -2.312 5.354 16.116 1.00 97.31 99 ILE A N 1
ATOM 782 C CA . ILE A 1 99 ? -1.439 5.093 14.957 1.00 97.31 99 ILE A CA 1
ATOM 783 C C . ILE A 1 99 ? 0.031 5.435 15.263 1.00 97.31 99 ILE A C 1
ATOM 785 O O . ILE A 1 99 ? 0.891 4.587 14.997 1.00 97.31 99 ILE A O 1
ATOM 789 N N . PRO A 1 100 ? 0.364 6.607 15.848 1.00 95.25 100 PRO A N 1
ATOM 790 C CA . PRO A 1 100 ? 1.750 6.931 16.189 1.00 95.25 100 PRO A CA 1
ATOM 791 C C . PRO A 1 100 ? 2.418 5.912 17.125 1.00 95.25 100 PRO A C 1
ATOM 793 O O . PRO A 1 100 ? 3.609 5.634 16.966 1.00 95.25 100 PRO A O 1
ATOM 796 N N . GLN A 1 101 ? 1.658 5.334 18.064 1.00 94.44 101 GLN A N 1
ATOM 797 C CA . GLN A 1 101 ? 2.159 4.415 19.095 1.00 94.44 101 GLN A CA 1
ATOM 798 C C . GLN A 1 101 ? 2.176 2.937 18.669 1.00 94.44 101 GLN A C 1
ATOM 800 O O . GLN A 1 101 ? 2.568 2.080 19.463 1.00 94.44 101 GLN A O 1
ATOM 805 N N . LEU A 1 102 ? 1.793 2.607 17.430 1.00 95.94 102 LEU A N 1
ATOM 806 C CA . LEU A 1 102 ? 1.878 1.236 16.920 1.00 95.94 102 LEU A CA 1
ATOM 807 C C . LEU A 1 102 ? 3.333 0.728 16.940 1.00 95.94 102 LEU A C 1
ATOM 809 O O . LEU A 1 102 ? 4.212 1.285 16.274 1.00 95.94 102 LEU A O 1
ATOM 813 N N . SER A 1 103 ? 3.583 -0.345 17.695 1.00 92.44 103 SER A N 1
ATOM 814 C CA . SER A 1 103 ? 4.917 -0.943 17.859 1.00 92.44 103 SER A CA 1
ATOM 815 C C . SER A 1 103 ? 5.442 -1.548 16.551 1.00 92.44 103 SER A C 1
ATOM 817 O O . SER A 1 103 ? 4.680 -2.124 15.781 1.00 92.44 103 SER A O 1
ATOM 819 N N . SER A 1 104 ? 6.755 -1.474 16.308 1.00 95.62 104 SER A N 1
ATOM 820 C CA . SER A 1 104 ? 7.406 -2.259 15.241 1.00 95.62 104 SER A CA 1
ATOM 821 C C . SER A 1 104 ? 7.443 -3.755 15.565 1.00 95.62 104 SER A C 1
ATOM 823 O O . SER A 1 104 ? 7.444 -4.590 14.661 1.00 95.62 104 SER A O 1
ATOM 825 N N . SER A 1 105 ? 7.428 -4.084 16.858 1.00 95.06 105 SER A N 1
ATOM 826 C CA . SER A 1 105 ? 7.510 -5.437 17.397 1.00 95.06 105 SER A CA 1
ATOM 827 C C . SER A 1 105 ? 6.381 -5.645 18.410 1.00 95.06 105 SER A C 1
ATOM 829 O O . SER A 1 105 ? 6.569 -5.425 19.611 1.00 95.06 105 SER A O 1
ATOM 831 N N . PRO A 1 106 ? 5.147 -5.934 17.955 1.00 93.69 106 PRO A N 1
ATOM 832 C CA . PRO A 1 106 ? 4.042 -6.212 18.866 1.00 93.69 106 PRO A CA 1
ATOM 833 C C . PRO A 1 106 ? 4.348 -7.433 19.749 1.00 93.69 106 PRO A C 1
ATOM 835 O O . PRO A 1 106 ? 5.012 -8.361 19.284 1.00 93.69 106 PRO A O 1
ATOM 838 N N . PRO A 1 107 ? 3.892 -7.437 21.015 1.00 90.56 107 PRO A N 1
ATOM 839 C CA . PRO A 1 107 ? 4.289 -8.443 22.005 1.00 90.56 107 PRO A CA 1
ATOM 840 C C . PRO A 1 107 ? 3.834 -9.863 21.646 1.00 90.56 107 PRO A C 1
ATOM 842 O O . PRO A 1 107 ? 4.486 -10.833 22.025 1.00 90.56 107 PRO A O 1
ATOM 845 N N . ASP A 1 108 ? 2.734 -9.984 20.905 1.00 92.12 108 ASP A N 1
ATOM 846 C CA . ASP A 1 108 ? 2.178 -11.248 20.448 1.00 92.12 108 ASP A CA 1
ATOM 847 C C . ASP A 1 108 ? 1.435 -11.083 19.108 1.00 92.12 108 ASP A C 1
ATOM 849 O O . ASP A 1 108 ? 1.320 -9.994 18.535 1.00 92.12 108 ASP A O 1
ATOM 853 N N . VAL A 1 109 ? 0.933 -12.205 18.591 1.00 93.44 109 VAL A N 1
ATOM 854 C CA . VAL A 1 109 ? 0.170 -12.252 17.340 1.00 93.44 109 VAL A CA 1
ATOM 855 C C . VAL A 1 109 ? -1.216 -11.616 17.493 1.00 93.44 109 VAL A C 1
ATOM 857 O O . VAL A 1 109 ? -1.752 -11.096 16.524 1.00 93.44 109 VAL A O 1
ATOM 860 N N . GLU A 1 110 ? -1.808 -11.598 18.682 1.00 93.38 110 GLU A N 1
ATOM 861 C CA . GLU A 1 110 ? -3.124 -10.992 18.905 1.00 93.38 110 GLU A CA 1
ATOM 862 C C . GLU A 1 110 ? -3.083 -9.466 18.799 1.00 93.38 110 GLU A C 1
ATOM 864 O O . GLU A 1 110 ? -3.990 -8.845 18.237 1.00 93.38 110 GLU A O 1
ATOM 869 N N . ALA A 1 111 ? -1.991 -8.859 19.259 1.00 94.75 111 ALA A N 1
ATOM 870 C CA . ALA A 1 111 ? -1.725 -7.435 19.156 1.00 94.75 111 ALA A CA 1
ATOM 871 C C . ALA A 1 111 ? -1.699 -6.949 17.695 1.00 94.75 111 ALA A C 1
ATOM 873 O O . ALA A 1 111 ? -2.017 -5.789 17.427 1.00 94.75 111 ALA A O 1
ATOM 874 N N . MET A 1 112 ? -1.399 -7.840 16.742 1.00 95.81 112 MET A N 1
ATOM 875 C CA . MET A 1 112 ? -1.357 -7.535 15.309 1.00 95.81 112 MET A CA 1
ATOM 876 C C . MET A 1 112 ? -2.734 -7.282 14.685 1.00 95.81 112 MET A C 1
ATOM 878 O O . MET A 1 112 ? -2.810 -6.696 13.604 1.00 95.81 112 MET A O 1
ATOM 882 N N . ARG A 1 113 ? -3.834 -7.716 15.318 1.00 96.12 113 ARG A N 1
ATOM 883 C CA . ARG A 1 113 ? -5.198 -7.586 14.763 1.00 96.12 113 ARG A CA 1
ATOM 884 C C . ARG A 1 113 ? -5.532 -6.136 14.378 1.00 96.12 113 ARG A C 1
ATOM 886 O O . ARG A 1 113 ? -6.243 -5.903 13.401 1.00 96.12 113 ARG A O 1
ATOM 893 N N . ILE A 1 114 ? -4.931 -5.165 15.065 1.00 97.31 114 ILE A N 1
ATOM 894 C CA . ILE A 1 114 ? -5.145 -3.733 14.851 1.00 97.31 114 ILE A CA 1
ATOM 895 C C . ILE A 1 114 ? -4.796 -3.294 13.425 1.00 97.31 114 ILE A C 1
ATOM 897 O O . ILE A 1 114 ? -5.485 -2.449 12.857 1.00 97.31 114 ILE A O 1
ATOM 901 N N . TYR A 1 115 ? -3.792 -3.921 12.804 1.00 97.50 115 TYR A N 1
ATOM 902 C CA . TYR A 1 115 ? -3.379 -3.622 11.430 1.00 97.50 115 TYR A CA 1
ATOM 903 C C . TYR A 1 115 ? -4.384 -4.113 10.381 1.00 97.50 115 TYR A C 1
ATOM 905 O O . TYR A 1 115 ? -4.348 -3.646 9.246 1.00 97.50 115 TYR A O 1
ATOM 913 N N . LEU A 1 116 ? -5.292 -5.024 10.748 1.00 97.56 116 LEU A N 1
ATOM 914 C CA . LEU A 1 116 ? -6.425 -5.421 9.911 1.00 97.56 116 LEU A CA 1
ATOM 915 C C . LEU A 1 116 ? -7.688 -4.607 10.217 1.00 97.56 116 LEU A C 1
ATOM 917 O O . LEU A 1 116 ? -8.471 -4.338 9.305 1.00 97.56 116 LEU A O 1
ATOM 921 N N . ILE A 1 117 ? -7.862 -4.204 11.479 1.00 97.69 117 ILE A N 1
ATOM 922 C CA . ILE A 1 117 ? -9.003 -3.414 11.956 1.00 97.69 117 ILE A CA 1
ATOM 923 C C . ILE A 1 117 ? -8.945 -1.987 11.412 1.00 97.69 117 ILE A C 1
ATOM 925 O O . ILE A 1 117 ? -9.917 -1.532 10.815 1.00 97.69 117 ILE A O 1
ATOM 929 N N . LEU A 1 118 ? -7.818 -1.284 11.579 1.00 97.56 118 LEU A N 1
ATOM 930 C CA . LEU A 1 118 ? -7.708 0.132 11.218 1.00 97.56 118 LEU A CA 1
ATOM 931 C C . LEU A 1 118 ? -8.096 0.416 9.760 1.00 97.56 118 LEU A C 1
ATOM 933 O O . LEU A 1 118 ? -8.909 1.315 9.568 1.00 97.56 118 LEU A O 1
ATOM 937 N N . PRO A 1 119 ? -7.638 -0.348 8.743 1.00 96.94 119 PRO A N 1
ATOM 938 C CA . PRO A 1 119 ? -8.024 -0.102 7.353 1.00 96.94 119 PRO A CA 1
ATOM 939 C C . PRO A 1 119 ? -9.526 -0.190 7.042 1.00 96.94 119 PRO A C 1
ATOM 941 O O . PRO A 1 119 ? -9.956 0.278 5.985 1.00 96.94 119 PRO A O 1
ATOM 944 N N . GLU A 1 120 ? -10.345 -0.777 7.924 1.00 96.31 120 GLU A N 1
ATOM 945 C CA . GLU A 1 120 ? -11.798 -0.750 7.744 1.00 96.31 120 GLU A CA 1
ATOM 946 C C . GLU A 1 120 ? -12.410 0.622 8.024 1.00 96.31 120 GLU A C 1
ATOM 948 O O . GLU A 1 120 ? -13.477 0.908 7.473 1.00 96.31 120 GLU A O 1
ATOM 953 N N . PHE A 1 121 ? -11.735 1.480 8.796 1.00 97.19 121 PHE A N 1
ATOM 954 C CA . PHE A 1 121 ? -12.241 2.792 9.185 1.00 97.19 121 PHE A CA 1
ATOM 955 C C . PHE A 1 121 ? -12.505 3.686 7.952 1.00 97.19 121 PHE A C 1
ATOM 957 O O . PHE A 1 121 ? -11.560 4.037 7.239 1.00 97.19 121 PHE A O 1
ATOM 964 N N . PRO A 1 122 ? -13.768 4.073 7.672 1.00 96.06 122 PRO A N 1
ATOM 965 C CA . PRO A 1 122 ? -14.153 4.723 6.419 1.00 96.06 122 PRO A CA 1
ATOM 966 C C . PRO A 1 122 ? -13.400 6.016 6.111 1.00 96.06 122 PRO A C 1
ATOM 968 O O . PRO A 1 122 ? -13.070 6.262 4.953 1.00 96.06 122 PRO A O 1
ATOM 971 N N . LEU A 1 123 ? -13.081 6.818 7.131 1.00 96.00 123 LEU A N 1
ATOM 972 C CA . LEU A 1 123 ? -12.422 8.112 6.940 1.00 96.00 123 LEU A CA 1
ATOM 973 C C . LEU A 1 123 ? -10.976 8.004 6.449 1.00 96.00 123 LEU A C 1
ATOM 975 O O . LEU A 1 123 ? -10.468 8.974 5.899 1.00 96.00 123 LEU A O 1
ATOM 979 N N . LEU A 1 124 ? -10.343 6.827 6.527 1.00 96.56 124 LEU A N 1
ATOM 980 C CA . LEU A 1 124 ? -9.068 6.595 5.841 1.00 96.56 124 LEU A CA 1
ATOM 981 C C . LEU A 1 124 ? -9.190 6.760 4.321 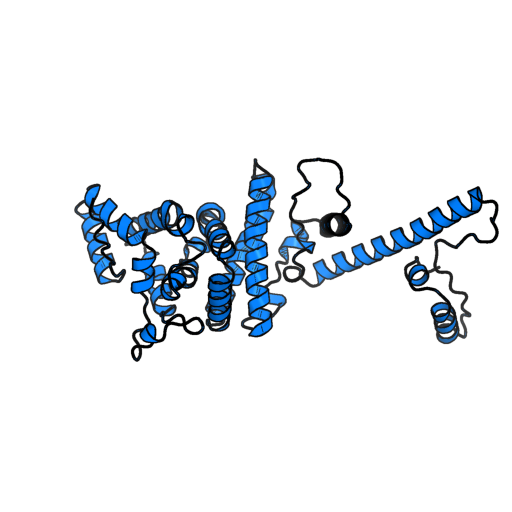1.00 96.56 124 LEU A C 1
ATOM 983 O O . LEU A 1 124 ? -8.205 7.098 3.678 1.00 96.56 124 LEU A O 1
ATOM 987 N N . GLN A 1 125 ? -10.370 6.524 3.736 1.00 95.38 125 GLN A N 1
ATOM 988 C CA . GLN A 1 125 ? -10.593 6.641 2.289 1.00 95.38 125 GLN A CA 1
ATOM 989 C C . GLN A 1 125 ? -10.768 8.093 1.831 1.00 95.38 125 GLN A C 1
ATOM 991 O O . GLN A 1 125 ? -10.611 8.376 0.643 1.00 95.38 125 GLN A O 1
ATOM 996 N N . ASP A 1 126 ? -11.070 9.008 2.752 1.00 95.75 126 ASP A N 1
ATOM 997 C CA . ASP A 1 126 ? -11.245 10.422 2.449 1.00 95.75 126 ASP A CA 1
ATOM 998 C C . ASP A 1 126 ? -9.881 11.116 2.341 1.00 95.75 126 ASP A C 1
ATOM 1000 O O . ASP A 1 126 ? -9.065 11.111 3.266 1.00 95.75 126 ASP A O 1
ATOM 1004 N N . SER A 1 127 ? -9.662 11.755 1.189 1.00 95.31 127 SER A N 1
ATOM 1005 C CA . SER A 1 127 ? -8.446 12.502 0.867 1.00 95.31 127 SER A CA 1
ATOM 1006 C C . SER A 1 127 ? -8.046 13.537 1.919 1.00 95.31 127 SER A C 1
ATOM 1008 O O . SER A 1 127 ? -6.853 13.776 2.109 1.00 95.31 127 SER A O 1
ATOM 1010 N N . LYS A 1 128 ? -9.018 14.099 2.655 1.00 95.25 128 LYS A N 1
ATOM 1011 C CA . LYS A 1 128 ? -8.773 15.044 3.751 1.00 95.25 128 LYS A CA 1
ATOM 1012 C C . LYS A 1 128 ? -7.876 14.451 4.840 1.00 95.25 128 LYS A C 1
ATOM 1014 O O . LYS A 1 128 ? -7.080 15.174 5.433 1.00 95.25 128 LYS A O 1
ATOM 1019 N N . TYR A 1 129 ? -7.988 13.148 5.086 1.00 96.69 129 TYR A N 1
ATOM 1020 C CA . TYR A 1 129 ? -7.286 12.454 6.164 1.00 96.69 129 TYR A CA 1
ATOM 1021 C C . TYR A 1 129 ? -6.091 11.635 5.674 1.00 96.69 129 TYR A C 1
ATOM 1023 O O . TYR A 1 129 ? -5.458 10.930 6.458 1.00 96.69 129 TYR A O 1
ATOM 1031 N N . TYR A 1 130 ? -5.722 11.726 4.392 1.00 97.06 130 TYR A N 1
ATOM 1032 C CA . TYR A 1 130 ? -4.593 10.951 3.881 1.00 97.06 130 TYR A CA 1
ATOM 1033 C C . TYR A 1 130 ? -3.280 11.292 4.582 1.00 97.06 130 TYR A C 1
ATOM 1035 O O . TYR A 1 130 ? -2.513 10.391 4.915 1.00 97.06 130 TYR A O 1
ATOM 1043 N N . ILE A 1 131 ? -3.034 12.577 4.843 1.00 95.50 131 ILE A N 1
ATOM 1044 C CA . ILE A 1 131 ? -1.800 13.034 5.492 1.00 95.50 131 ILE A CA 1
ATOM 1045 C C . ILE A 1 131 ? -1.789 12.719 6.989 1.00 95.50 131 ILE A C 1
ATOM 1047 O O . ILE A 1 131 ? -0.736 12.363 7.510 1.00 95.50 131 ILE A O 1
ATOM 1051 N N . SER A 1 132 ? -2.932 12.823 7.669 1.00 95.50 132 SER A N 1
ATOM 1052 C CA . SER A 1 132 ? -3.009 12.654 9.123 1.00 95.50 132 SER A CA 1
ATOM 1053 C C . SER A 1 132 ? -3.274 11.216 9.581 1.00 95.50 132 SER A C 1
ATOM 1055 O O . SER A 1 132 ? -2.876 10.854 10.684 1.00 95.50 132 SER A O 1
ATOM 1057 N N . LEU A 1 133 ? -3.886 10.369 8.744 1.00 97.25 133 LEU A N 1
ATOM 1058 C CA . LEU A 1 133 ? -4.241 8.988 9.096 1.00 97.25 133 LEU A CA 1
ATOM 1059 C C . LEU A 1 133 ? -3.667 7.952 8.123 1.00 97.25 133 LEU A C 1
ATOM 1061 O O . LEU A 1 133 ? -2.915 7.069 8.537 1.00 97.25 133 LEU A O 1
ATOM 1065 N N . THR A 1 134 ? -3.988 8.041 6.830 1.00 98.31 134 THR A N 1
ATOM 1066 C CA . THR A 1 134 ? -3.706 6.957 5.865 1.00 98.31 134 THR A CA 1
ATOM 1067 C C . THR A 1 134 ? -2.216 6.718 5.653 1.00 98.31 134 THR A C 1
ATOM 1069 O O . THR A 1 134 ? -1.755 5.574 5.695 1.00 98.31 134 THR A O 1
ATOM 1072 N N . ILE A 1 135 ? -1.448 7.788 5.447 1.00 98.12 135 ILE A N 1
ATOM 1073 C CA . ILE A 1 135 ? 0.001 7.716 5.263 1.00 98.12 135 ILE A CA 1
ATOM 1074 C C . ILE A 1 135 ? 0.716 7.341 6.574 1.00 98.12 135 ILE A C 1
ATOM 1076 O O . ILE A 1 135 ? 1.537 6.422 6.533 1.00 98.12 135 ILE A O 1
ATOM 1080 N N . PRO A 1 136 ? 0.406 7.941 7.742 1.00 98.12 136 PRO A N 1
ATOM 1081 C CA . PRO A 1 136 ? 0.952 7.484 9.021 1.00 98.12 136 PRO A CA 1
ATOM 1082 C C . PRO A 1 136 ? 0.690 6.002 9.308 1.00 98.12 136 PRO A C 1
ATOM 1084 O O . PRO A 1 136 ? 1.600 5.299 9.750 1.00 98.12 136 PRO A O 1
ATOM 1087 N N . LEU A 1 137 ? -0.501 5.489 8.978 1.00 98.56 137 LEU A N 1
ATOM 1088 C CA . LEU A 1 137 ? -0.799 4.059 9.080 1.00 98.56 137 LEU A CA 1
ATOM 1089 C C . LEU A 1 137 ? 0.103 3.231 8.157 1.00 98.56 137 LEU A C 1
ATOM 1091 O O . LEU A 1 137 ? 0.634 2.203 8.580 1.00 98.56 137 LEU A O 1
ATOM 1095 N N . ALA A 1 138 ? 0.333 3.689 6.922 1.00 98.56 138 ALA A N 1
ATOM 1096 C CA . ALA A 1 138 ? 1.248 3.009 6.011 1.00 98.56 138 ALA A CA 1
ATOM 1097 C C . ALA A 1 138 ? 2.674 2.942 6.560 1.00 98.56 138 ALA A C 1
ATOM 1099 O O . ALA A 1 138 ? 3.303 1.886 6.525 1.00 98.56 138 ALA A O 1
ATOM 1100 N N . MET A 1 139 ? 3.173 4.050 7.108 1.00 98.25 139 MET A N 1
ATOM 1101 C CA . MET A 1 139 ? 4.489 4.092 7.742 1.00 98.25 139 MET A CA 1
ATOM 1102 C C . MET A 1 139 ? 4.574 3.158 8.948 1.00 98.25 139 MET A C 1
ATOM 1104 O O . MET A 1 139 ? 5.569 2.452 9.094 1.00 98.25 139 MET A O 1
ATOM 1108 N N . ALA A 1 140 ? 3.537 3.117 9.789 1.00 98.19 140 ALA A N 1
ATOM 1109 C CA . ALA A 1 140 ? 3.481 2.220 10.938 1.00 98.19 140 ALA A CA 1
ATOM 1110 C C . ALA A 1 140 ? 3.525 0.743 10.512 1.00 98.19 140 ALA A C 1
ATOM 1112 O O . ALA A 1 140 ? 4.263 -0.040 11.106 1.00 98.19 140 ALA A O 1
ATOM 1113 N N . ILE A 1 141 ? 2.801 0.374 9.449 1.00 98.38 141 ILE A N 1
ATOM 1114 C CA . ILE A 1 141 ? 2.846 -0.975 8.865 1.00 98.38 141 ILE A CA 1
ATOM 1115 C C . ILE A 1 141 ? 4.237 -1.288 8.297 1.00 98.38 141 ILE A C 1
ATOM 1117 O O . ILE A 1 141 ? 4.772 -2.370 8.524 1.00 98.38 141 ILE A O 1
ATOM 1121 N N . LEU A 1 142 ? 4.841 -0.355 7.558 1.00 98.00 142 LEU A N 1
ATOM 1122 C CA . LEU A 1 142 ? 6.159 -0.549 6.942 1.00 98.00 142 LEU A CA 1
ATOM 1123 C C . LEU A 1 142 ? 7.305 -0.591 7.960 1.00 98.00 142 LEU A C 1
ATOM 1125 O O . LEU A 1 142 ? 8.371 -1.114 7.646 1.00 98.00 142 LEU A O 1
ATOM 1129 N N . ARG A 1 143 ? 7.087 -0.061 9.168 1.00 97.44 143 ARG A N 1
ATOM 1130 C CA . ARG A 1 143 ? 8.027 -0.112 10.294 1.00 97.44 143 ARG A CA 1
ATOM 1131 C C . ARG A 1 143 ? 8.025 -1.463 11.017 1.00 97.44 143 ARG A C 1
ATOM 1133 O O . ARG A 1 143 ? 8.910 -1.694 11.832 1.00 97.44 143 ARG A O 1
ATOM 1140 N N . LEU A 1 144 ? 7.053 -2.339 10.751 1.00 98.25 144 LEU A N 1
ATOM 1141 C CA . LEU A 1 144 ? 6.986 -3.660 11.375 1.00 98.25 144 LEU A CA 1
ATOM 1142 C C . LEU A 1 144 ? 8.258 -4.476 11.124 1.00 98.25 144 LEU A C 1
ATOM 1144 O O . LEU A 1 144 ? 8.727 -4.589 9.989 1.00 98.25 144 LEU A O 1
ATOM 1148 N N . ASP A 1 145 ? 8.748 -5.123 12.179 1.00 97.81 145 ASP A N 1
ATOM 1149 C CA . ASP A 1 145 ? 9.867 -6.052 12.108 1.00 97.81 145 ASP A CA 1
ATOM 1150 C C . ASP A 1 145 ? 9.542 -7.230 11.177 1.00 97.81 145 ASP A C 1
ATOM 1152 O O . ASP A 1 145 ? 8.384 -7.571 10.915 1.00 97.81 145 ASP A O 1
ATOM 1156 N N . THR A 1 146 ? 10.586 -7.921 10.717 1.00 96.69 146 THR A N 1
ATOM 1157 C CA . THR A 1 146 ? 10.480 -9.011 9.733 1.00 96.69 146 THR A CA 1
ATOM 1158 C C . THR A 1 146 ? 9.416 -10.060 10.087 1.00 96.69 146 THR A C 1
ATOM 1160 O O . THR A 1 146 ? 8.686 -10.509 9.205 1.00 96.69 146 THR A O 1
ATOM 1163 N N . ASN A 1 147 ? 9.311 -10.462 11.358 1.00 96.31 147 ASN A N 1
ATOM 1164 C CA . ASN A 1 147 ? 8.366 -11.497 11.788 1.00 96.31 147 ASN A CA 1
ATOM 1165 C C . ASN A 1 147 ? 6.906 -10.991 11.799 1.00 96.31 147 ASN A C 1
ATOM 1167 O O . ASN A 1 147 ? 6.100 -11.560 11.059 1.00 96.31 147 ASN A O 1
ATOM 1171 N N . PRO A 1 148 ? 6.552 -9.911 12.528 1.00 97.19 148 PRO A N 1
ATOM 1172 C CA . PRO A 1 148 ? 5.238 -9.265 12.428 1.00 97.19 148 PRO A CA 1
ATOM 1173 C C . PRO A 1 148 ? 4.809 -8.936 10.989 1.00 97.19 148 PRO A C 1
ATOM 1175 O O . PRO A 1 148 ? 3.676 -9.197 10.590 1.00 97.19 148 PRO A O 1
ATOM 1178 N N . SER A 1 149 ? 5.733 -8.428 10.171 1.00 97.75 149 SER A N 1
ATOM 1179 C CA . SER A 1 149 ? 5.474 -8.067 8.774 1.00 97.75 149 SER A CA 1
ATOM 1180 C C . SER A 1 149 ? 5.077 -9.276 7.914 1.00 97.75 149 SER A C 1
ATOM 1182 O O . SER A 1 149 ? 4.187 -9.159 7.067 1.00 97.75 149 SER A O 1
ATOM 1184 N N . LYS A 1 150 ? 5.679 -10.451 8.163 1.00 97.19 150 LYS A N 1
ATOM 1185 C CA . LYS A 1 150 ? 5.309 -11.727 7.520 1.00 97.19 150 LYS A CA 1
ATOM 1186 C C . LYS A 1 150 ? 3.958 -12.256 8.000 1.00 97.19 150 LYS A C 1
ATOM 1188 O O . LYS A 1 150 ? 3.218 -12.819 7.198 1.00 97.19 150 LYS A O 1
ATOM 1193 N N . VAL A 1 151 ? 3.632 -12.091 9.286 1.00 97.69 151 VAL A N 1
ATOM 1194 C CA . VAL A 1 151 ? 2.305 -12.447 9.822 1.00 97.69 151 VAL A CA 1
ATOM 1195 C C . VAL A 1 151 ? 1.224 -11.652 9.094 1.00 97.69 151 VAL A C 1
ATOM 1197 O O . VAL A 1 151 ? 0.269 -12.240 8.594 1.00 97.69 151 VAL A O 1
ATOM 1200 N N . LEU A 1 152 ? 1.417 -10.338 8.950 1.00 98.12 152 LEU A N 1
ATOM 1201 C CA . LEU A 1 152 ? 0.469 -9.485 8.239 1.00 98.12 152 LEU A CA 1
ATOM 1202 C C . LEU A 1 152 ? 0.329 -9.872 6.757 1.00 98.12 152 LEU A C 1
ATOM 1204 O O . LEU A 1 152 ? -0.792 -9.939 6.261 1.00 98.12 152 LEU A O 1
ATOM 1208 N N . ASP A 1 153 ? 1.426 -10.211 6.067 1.00 98.00 153 ASP A N 1
ATOM 1209 C CA . ASP A 1 153 ? 1.367 -10.714 4.683 1.00 98.00 153 ASP A CA 1
ATOM 1210 C C . ASP A 1 153 ? 0.539 -12.001 4.563 1.00 98.00 153 ASP A C 1
ATOM 1212 O O . ASP A 1 153 ? -0.253 -12.155 3.629 1.00 98.00 153 ASP A O 1
ATOM 1216 N N . ASN A 1 154 ? 0.706 -12.932 5.506 1.00 97.44 154 ASN A N 1
ATOM 1217 C CA . ASN A 1 154 ? -0.052 -14.184 5.537 1.00 97.44 154 ASN A CA 1
ATOM 1218 C C . ASN A 1 154 ? -1.535 -13.949 5.822 1.00 97.44 154 ASN A C 1
ATOM 1220 O O . ASN A 1 154 ? -2.384 -14.658 5.284 1.00 97.44 154 ASN A O 1
ATOM 1224 N N . TRP A 1 155 ? -1.853 -12.973 6.667 1.00 97.75 155 TRP A N 1
ATOM 1225 C CA . TRP A 1 155 ? -3.231 -12.601 6.949 1.00 97.75 155 TRP A CA 1
ATOM 1226 C C . TRP A 1 155 ? -3.884 -11.908 5.761 1.00 97.75 155 TRP A C 1
ATOM 1228 O O . TRP A 1 155 ? -4.979 -12.297 5.370 1.00 97.75 155 TRP A O 1
ATOM 1238 N N . TRP A 1 156 ? -3.200 -10.962 5.113 1.00 98.06 156 TRP A N 1
ATOM 1239 C CA . TRP A 1 156 ? -3.674 -10.366 3.862 1.00 98.06 156 TRP A CA 1
ATOM 1240 C C . TRP A 1 156 ? -3.820 -11.373 2.730 1.00 98.06 156 TRP A C 1
ATOM 1242 O O . TRP A 1 156 ? -4.644 -11.143 1.864 1.00 98.06 156 TRP A O 1
ATOM 1252 N N . SER A 1 157 ? -3.083 -12.484 2.756 1.00 96.94 157 SER A N 1
ATOM 1253 C CA . SER A 1 157 ? -3.261 -13.607 1.824 1.00 96.94 157 SER A CA 1
ATOM 1254 C C . SER A 1 157 ? -4.560 -14.399 2.067 1.00 96.94 157 SER A C 1
ATOM 1256 O O . SER A 1 157 ? -4.931 -15.243 1.258 1.00 96.94 157 SER A O 1
ATOM 1258 N N . GLN A 1 158 ? -5.231 -14.193 3.204 1.00 94.38 158 GLN A N 1
ATOM 1259 C CA . GLN A 1 158 ? -6.420 -14.947 3.627 1.00 94.38 158 GLN A CA 1
ATOM 1260 C C . GLN A 1 158 ? -7.681 -14.087 3.753 1.00 94.38 158 GLN A C 1
ATOM 1262 O O . GLN A 1 158 ? -8.776 -14.627 3.904 1.00 94.38 158 GLN A O 1
ATOM 1267 N N . VAL A 1 159 ? -7.559 -12.758 3.696 1.00 95.12 159 VAL A N 1
ATOM 1268 C CA . VAL A 1 159 ? -8.726 -11.866 3.700 1.00 95.12 159 VAL A CA 1
ATOM 1269 C C . VAL A 1 159 ? -9.561 -12.045 2.431 1.00 95.12 159 VAL A C 1
ATOM 1271 O O . VAL A 1 159 ? -9.101 -12.546 1.403 1.00 95.12 159 VAL A O 1
ATOM 1274 N N . CYS A 1 160 ? -10.814 -11.597 2.478 1.00 94.75 160 CYS A N 1
ATOM 1275 C CA . CYS A 1 160 ? -11.662 -11.640 1.296 1.00 94.75 160 CYS A CA 1
ATOM 1276 C C . CYS A 1 160 ? -11.182 -10.640 0.219 1.00 94.75 160 CYS A C 1
ATOM 1278 O O . CYS A 1 160 ? -10.690 -9.555 0.555 1.00 94.75 160 CYS A O 1
ATOM 1280 N N . PRO A 1 161 ? -11.406 -10.931 -1.078 1.00 96.50 161 PRO A N 1
ATOM 1281 C CA . PRO A 1 161 ? -11.027 -10.037 -2.176 1.00 96.50 161 PRO A CA 1
ATOM 1282 C C . PRO A 1 161 ? -11.546 -8.600 -2.028 1.00 96.50 161 PRO A C 1
ATOM 1284 O O . PRO A 1 161 ? -10.848 -7.649 -2.367 1.00 96.50 161 PRO A O 1
ATOM 1287 N N . LYS A 1 162 ? -12.747 -8.418 -1.455 1.00 96.06 162 LYS A N 1
ATOM 1288 C CA . LYS A 1 162 ? -13.344 -7.092 -1.223 1.00 96.06 162 LYS A CA 1
ATOM 1289 C C . LYS A 1 162 ? -12.515 -6.239 -0.257 1.00 96.06 162 LYS A C 1
ATOM 1291 O O . LYS A 1 162 ? -12.308 -5.057 -0.522 1.00 96.06 162 LYS A O 1
ATOM 1296 N N . TYR A 1 163 ? -12.043 -6.828 0.844 1.00 96.81 163 TYR A N 1
ATOM 1297 C CA . TYR A 1 163 ? -11.157 -6.147 1.793 1.00 96.81 163 TYR A CA 1
ATOM 1298 C C . TYR A 1 163 ? -9.848 -5.756 1.105 1.00 96.81 163 TYR A C 1
ATOM 1300 O O . TYR A 1 163 ? -9.425 -4.603 1.162 1.00 96.81 163 TYR A O 1
ATOM 1308 N N . PHE A 1 164 ? -9.242 -6.716 0.404 1.00 98.19 164 PHE A N 1
ATOM 1309 C CA . PHE A 1 164 ? -7.965 -6.519 -0.270 1.00 98.19 164 PHE A CA 1
ATOM 1310 C C . PHE A 1 164 ? -8.043 -5.402 -1.322 1.00 98.19 164 PHE A C 1
ATOM 1312 O O . PHE A 1 164 ? -7.213 -4.497 -1.333 1.00 98.19 164 PHE A O 1
ATOM 1319 N N . MET A 1 165 ? -9.094 -5.399 -2.147 1.00 97.75 165 MET A N 1
ATOM 1320 C CA . MET A 1 165 ? -9.331 -4.361 -3.152 1.00 97.75 165 MET A CA 1
ATOM 1321 C C . MET A 1 165 ? -9.537 -2.974 -2.527 1.00 97.75 165 MET A C 1
ATOM 1323 O O . MET A 1 165 ? -9.005 -1.987 -3.033 1.00 97.75 165 MET A O 1
ATOM 1327 N N . LYS A 1 166 ? -10.261 -2.876 -1.400 1.00 97.00 166 LYS A N 1
ATOM 1328 C CA . LYS A 1 166 ? -10.418 -1.614 -0.649 1.00 97.00 166 LYS A CA 1
ATOM 1329 C C . LYS A 1 166 ? -9.062 -1.080 -0.176 1.00 97.00 166 LYS A C 1
ATOM 1331 O O . LYS A 1 166 ? -8.824 0.122 -0.255 1.00 97.00 166 LYS A O 1
ATOM 1336 N N . LEU A 1 167 ? -8.165 -1.964 0.260 1.00 97.88 167 LEU A N 1
ATOM 1337 C CA . LEU A 1 167 ? -6.818 -1.604 0.697 1.00 97.88 167 LEU A CA 1
ATOM 1338 C C . LEU A 1 167 ? -5.921 -1.152 -0.469 1.00 97.88 167 LEU A C 1
ATOM 1340 O O . LEU A 1 167 ? -5.199 -0.166 -0.342 1.00 97.88 167 LEU A O 1
ATOM 1344 N N . VAL A 1 168 ? -6.002 -1.819 -1.623 1.00 98.50 168 VAL A N 1
ATOM 1345 C CA . VAL A 1 168 ? -5.305 -1.392 -2.849 1.00 98.50 168 VAL A CA 1
ATOM 1346 C C . VAL A 1 168 ? -5.799 -0.011 -3.292 1.00 98.50 168 VAL A C 1
ATOM 1348 O O . VAL A 1 168 ? -4.995 0.898 -3.490 1.00 98.50 168 VAL A O 1
ATOM 1351 N N . ASN A 1 169 ? -7.117 0.185 -3.379 1.00 98.19 169 ASN A N 1
ATOM 1352 C CA . ASN A 1 169 ? -7.708 1.463 -3.784 1.00 98.19 169 ASN A CA 1
ATOM 1353 C C . ASN A 1 169 ? -7.369 2.607 -2.822 1.00 98.19 169 ASN A C 1
ATOM 1355 O O . ASN A 1 169 ? -7.093 3.712 -3.285 1.00 98.19 169 ASN A O 1
ATOM 1359 N N . LEU A 1 170 ? -7.318 2.333 -1.514 1.00 98.38 170 LEU A N 1
ATOM 1360 C CA . LEU A 1 170 ? -6.912 3.300 -0.494 1.00 98.38 170 LEU A CA 1
ATOM 1361 C C . LEU A 1 170 ? -5.551 3.921 -0.816 1.00 98.38 170 LEU A C 1
ATOM 1363 O O . LEU A 1 170 ? -5.408 5.142 -0.888 1.00 98.38 170 LEU A O 1
ATOM 1367 N N . TYR A 1 171 ? -4.542 3.077 -1.039 1.00 98.50 171 TYR A N 1
ATOM 1368 C CA . TYR A 1 171 ? -3.182 3.562 -1.250 1.00 98.50 171 TYR A CA 1
ATOM 1369 C C . TYR A 1 171 ? -2.933 4.048 -2.679 1.00 98.50 171 TYR A C 1
ATOM 1371 O O . TYR A 1 171 ? -2.128 4.960 -2.858 1.00 98.50 171 TYR A O 1
ATOM 1379 N N . LYS A 1 172 ? -3.681 3.562 -3.680 1.00 98.19 172 LYS A N 1
ATOM 1380 C CA . LYS A 1 172 ? -3.731 4.201 -5.009 1.00 98.19 172 LYS A CA 1
ATOM 1381 C C . LYS A 1 172 ? -4.260 5.633 -4.912 1.00 98.19 172 LYS A C 1
ATOM 1383 O O . LYS A 1 172 ? -3.646 6.549 -5.456 1.00 98.19 172 LYS A O 1
ATOM 1388 N N . GLY A 1 173 ? -5.360 5.828 -4.180 1.00 97.94 173 GLY A N 1
ATOM 1389 C CA . GLY A 1 173 ? -5.935 7.145 -3.907 1.00 97.94 173 GLY A CA 1
ATOM 1390 C C . GLY A 1 173 ? -4.936 8.063 -3.207 1.00 97.94 173 GLY A C 1
ATOM 1391 O O . GLY A 1 173 ? -4.746 9.203 -3.631 1.00 97.94 173 GLY A O 1
ATOM 1392 N N . ALA A 1 174 ? -4.221 7.544 -2.205 1.00 97.75 174 ALA A N 1
ATOM 1393 C CA . ALA A 1 174 ? -3.177 8.286 -1.506 1.00 97.75 174 ALA A CA 1
ATOM 1394 C C . ALA A 1 174 ? -2.020 8.709 -2.431 1.00 97.75 174 ALA A C 1
ATOM 1396 O O . ALA A 1 174 ? -1.610 9.870 -2.395 1.00 97.75 174 ALA A O 1
ATOM 1397 N N . VAL A 1 175 ? -1.527 7.819 -3.304 1.00 97.50 175 VAL A N 1
ATOM 1398 C CA . VAL A 1 175 ? -0.508 8.163 -4.317 1.00 97.50 175 VAL A CA 1
ATOM 1399 C C . VAL A 1 175 ? -1.015 9.268 -5.244 1.00 97.50 175 VAL A C 1
ATOM 1401 O O . VAL A 1 175 ? -0.321 10.262 -5.452 1.00 97.50 175 VAL A O 1
ATOM 1404 N N . LEU A 1 176 ? -2.238 9.135 -5.762 1.00 96.56 176 LEU A N 1
ATOM 1405 C CA . LEU A 1 176 ? -2.828 10.116 -6.672 1.00 96.56 176 LEU A CA 1
ATOM 1406 C C . LEU A 1 176 ? -2.986 11.494 -6.015 1.00 96.56 176 LEU A C 1
ATOM 1408 O O . LEU A 1 176 ? -2.663 12.517 -6.622 1.00 96.56 176 LEU A O 1
ATOM 1412 N N . TYR A 1 177 ? -3.451 11.523 -4.767 1.00 96.19 177 TYR A N 1
ATOM 1413 C CA . TYR A 1 177 ? -3.566 12.743 -3.974 1.00 96.19 177 TYR A CA 1
ATOM 1414 C C . TYR A 1 177 ? -2.210 13.432 -3.792 1.00 96.19 177 TYR A C 1
ATOM 1416 O O . TYR A 1 177 ? -2.091 14.630 -4.051 1.00 96.19 177 TYR A O 1
ATOM 1424 N N . LEU A 1 178 ? -1.177 12.675 -3.410 1.00 95.06 178 LEU A N 1
ATOM 1425 C CA . LEU A 1 178 ? 0.173 13.207 -3.232 1.00 95.06 178 LEU A CA 1
ATOM 1426 C C . LEU A 1 178 ? 0.720 13.777 -4.545 1.00 95.06 178 LEU A C 1
ATOM 1428 O O . LEU A 1 178 ? 1.236 14.892 -4.549 1.00 95.06 178 LEU A O 1
ATOM 1432 N N . LEU A 1 179 ? 0.566 13.064 -5.665 1.00 93.31 179 LEU A N 1
ATOM 1433 C CA . LEU A 1 179 ? 1.029 13.526 -6.978 1.00 93.31 179 LEU A CA 1
ATOM 1434 C C . LEU A 1 179 ? 0.333 14.821 -7.420 1.00 93.31 179 LEU A C 1
ATOM 1436 O O . LEU A 1 179 ? 1.004 15.747 -7.874 1.00 93.31 179 LEU A O 1
ATOM 1440 N N . ARG A 1 180 ? -0.988 14.932 -7.231 1.00 92.81 180 ARG A N 1
ATOM 1441 C CA . ARG A 1 180 ? -1.742 16.168 -7.519 1.00 92.81 180 ARG A CA 1
ATOM 1442 C C . ARG A 1 180 ? -1.316 17.327 -6.613 1.00 92.81 180 ARG A C 1
ATOM 1444 O O . ARG A 1 180 ? -1.198 18.459 -7.074 1.00 92.81 180 ARG A O 1
ATOM 1451 N N . GLY A 1 181 ? -1.051 17.036 -5.341 1.00 86.19 181 GLY A N 1
ATOM 1452 C CA . GLY A 1 181 ? -0.592 17.993 -4.335 1.00 86.19 181 GLY A CA 1
ATOM 1453 C C . GLY A 1 181 ? 0.917 18.248 -4.332 1.00 86.19 181 GLY A C 1
ATOM 1454 O O . GLY A 1 181 ? 1.401 18.949 -3.454 1.00 86.19 181 GLY A O 1
ATOM 1455 N N . ARG A 1 182 ? 1.704 17.720 -5.280 1.00 82.75 182 ARG A N 1
ATOM 1456 C CA . ARG A 1 182 ? 3.180 17.786 -5.220 1.00 82.75 182 ARG A CA 1
ATOM 1457 C C . ARG A 1 182 ? 3.718 19.209 -5.027 1.00 82.75 182 ARG A C 1
ATOM 1459 O O . ARG A 1 182 ? 4.675 19.408 -4.288 1.00 82.75 182 ARG A O 1
ATOM 1466 N N . LYS A 1 183 ? 3.072 20.203 -5.647 1.00 76.69 183 LYS A N 1
ATOM 1467 C CA . LYS A 1 183 ? 3.452 21.626 -5.565 1.00 76.69 183 LYS A CA 1
ATOM 1468 C C . LYS A 1 183 ? 3.070 22.304 -4.241 1.00 76.69 183 LYS A C 1
ATOM 1470 O O . LYS A 1 183 ? 3.564 23.392 -3.975 1.00 76.69 183 LYS A O 1
ATOM 1475 N N . THR A 1 184 ? 2.198 21.704 -3.426 1.00 78.56 184 THR A N 1
ATOM 1476 C CA . THR A 1 184 ? 1.740 22.293 -2.154 1.00 78.56 184 THR A CA 1
ATOM 1477 C C . THR A 1 184 ? 2.646 21.943 -0.975 1.00 78.56 184 THR A C 1
ATOM 1479 O O . THR A 1 184 ? 2.534 22.553 0.086 1.00 78.56 184 THR A O 1
ATOM 1482 N N . PHE A 1 185 ? 3.551 20.973 -1.128 1.00 76.31 185 PHE A N 1
ATOM 1483 C CA . PHE A 1 185 ? 4.509 20.616 -0.085 1.00 76.31 185 PHE A CA 1
ATOM 1484 C C . PHE A 1 185 ? 5.682 21.599 -0.080 1.00 76.31 185 PHE A C 1
ATOM 1486 O O . PHE A 1 185 ? 6.557 21.544 -0.939 1.00 76.31 185 PHE A O 1
ATOM 1493 N N . LEU A 1 186 ? 5.726 22.468 0.935 1.00 73.75 186 LEU A N 1
ATOM 1494 C CA . LEU A 1 186 ? 6.833 23.411 1.149 1.00 73.75 186 LEU A CA 1
ATOM 1495 C C . LEU A 1 186 ? 8.161 22.704 1.470 1.00 73.75 186 LEU A C 1
ATOM 1497 O O . LEU A 1 186 ? 9.230 23.271 1.262 1.00 73.75 186 LEU A O 1
ATOM 1501 N N . ILE A 1 187 ? 8.092 21.465 1.974 1.00 79.12 187 ILE A N 1
ATOM 1502 C CA . ILE A 1 187 ? 9.248 20.638 2.334 1.00 79.12 187 ILE A CA 1
ATOM 1503 C C . ILE A 1 187 ? 9.283 19.410 1.407 1.00 79.12 187 ILE A C 1
ATOM 1505 O O . ILE A 1 187 ? 8.529 18.457 1.635 1.00 79.12 187 ILE A O 1
ATOM 1509 N N . PRO A 1 188 ? 10.170 19.381 0.393 1.00 78.19 188 PRO A N 1
ATOM 1510 C CA . PRO A 1 188 ? 10.253 18.278 -0.571 1.00 78.19 188 PRO A CA 1
ATOM 1511 C C . PRO A 1 188 ? 10.499 16.899 0.063 1.00 78.19 188 PRO A C 1
ATOM 1513 O O . PRO A 1 188 ? 9.951 15.897 -0.393 1.00 78.19 188 PRO A O 1
ATOM 1516 N N . MET A 1 189 ? 11.269 16.842 1.156 1.00 81.75 189 MET A N 1
ATOM 1517 C CA . MET A 1 189 ? 11.559 15.594 1.877 1.00 81.75 189 MET A CA 1
ATOM 1518 C C . MET A 1 189 ? 10.299 14.945 2.466 1.00 81.75 189 MET A C 1
ATOM 1520 O O . MET A 1 189 ? 10.176 13.723 2.450 1.00 81.75 189 MET A O 1
ATOM 1524 N N . LEU A 1 190 ? 9.338 15.743 2.952 1.00 85.19 190 LEU A N 1
ATOM 1525 C CA . LEU A 1 190 ? 8.083 15.210 3.492 1.00 85.19 190 LEU A CA 1
ATOM 1526 C C . LEU A 1 190 ? 7.259 14.543 2.393 1.00 85.19 190 LEU A C 1
ATOM 1528 O O . LEU A 1 190 ? 6.794 13.421 2.575 1.00 85.19 190 LEU A O 1
ATOM 1532 N N . PHE A 1 191 ? 7.147 15.196 1.234 1.00 89.38 191 PHE A N 1
ATOM 1533 C CA . PHE A 1 191 ? 6.496 14.607 0.067 1.00 89.38 191 PHE A CA 1
ATOM 1534 C C . PHE A 1 191 ? 7.149 13.273 -0.321 1.00 89.38 191 PHE A C 1
ATOM 1536 O O . PHE A 1 191 ? 6.442 12.274 -0.454 1.00 89.38 191 PHE A O 1
ATOM 1543 N N . ASN A 1 192 ? 8.483 13.234 -0.437 1.00 89.75 192 ASN A N 1
ATOM 1544 C CA . ASN A 1 192 ? 9.217 12.017 -0.798 1.00 89.75 192 ASN A CA 1
ATOM 1545 C C . ASN A 1 192 ? 8.985 10.885 0.213 1.00 89.75 192 ASN A C 1
ATOM 1547 O O . ASN A 1 192 ? 8.726 9.749 -0.186 1.00 89.75 192 ASN A O 1
ATOM 1551 N N . ASN A 1 193 ? 8.996 11.181 1.513 1.00 91.88 193 ASN A N 1
ATOM 1552 C CA . ASN A 1 193 ? 8.709 10.188 2.548 1.00 91.88 193 ASN A CA 1
ATOM 1553 C C . ASN A 1 193 ? 7.276 9.648 2.435 1.00 91.88 193 ASN A C 1
ATOM 1555 O O . ASN A 1 193 ? 7.055 8.441 2.540 1.00 91.88 193 ASN A O 1
ATOM 1559 N N . TYR A 1 194 ? 6.302 10.527 2.185 1.00 95.38 194 TYR A N 1
ATOM 1560 C CA . TYR A 1 194 ? 4.885 10.164 2.116 1.00 95.38 194 TYR A CA 1
ATOM 1561 C C . TYR A 1 194 ? 4.579 9.324 0.880 1.00 95.38 194 TYR A C 1
ATOM 1563 O O . TYR A 1 194 ? 3.948 8.271 0.989 1.00 95.38 194 TYR A O 1
ATOM 1571 N N . ILE A 1 195 ? 5.077 9.742 -0.285 1.00 95.50 195 ILE A N 1
ATOM 1572 C CA . ILE A 1 195 ? 4.867 8.994 -1.524 1.00 95.50 195 ILE A CA 1
ATOM 1573 C C . ILE A 1 195 ? 5.622 7.661 -1.497 1.00 95.50 195 ILE A C 1
ATOM 1575 O O . ILE A 1 195 ? 5.061 6.649 -1.910 1.00 95.50 195 ILE A O 1
ATOM 1579 N N . THR A 1 196 ? 6.827 7.615 -0.908 1.00 96.12 196 THR A N 1
ATOM 1580 C CA . THR A 1 196 ? 7.549 6.353 -0.671 1.00 96.12 196 THR A CA 1
ATOM 1581 C C . THR A 1 196 ? 6.724 5.400 0.180 1.00 96.12 196 THR A C 1
ATOM 1583 O O . THR A 1 196 ? 6.616 4.226 -0.160 1.00 96.12 196 THR A O 1
ATOM 1586 N N . ALA A 1 197 ? 6.149 5.879 1.286 1.00 97.69 197 ALA A N 1
ATOM 1587 C CA . ALA A 1 197 ? 5.359 5.038 2.178 1.00 97.69 197 ALA A CA 1
ATOM 1588 C C . ALA A 1 197 ? 4.133 4.454 1.460 1.00 97.69 197 ALA A C 1
ATOM 1590 O O . ALA A 1 197 ? 3.886 3.252 1.544 1.00 97.69 197 ALA A O 1
ATOM 1591 N N . ALA A 1 198 ? 3.405 5.272 0.695 1.00 98.19 198 ALA A N 1
ATOM 1592 C CA . ALA A 1 198 ? 2.259 4.801 -0.079 1.00 98.19 198 ALA A CA 1
ATOM 1593 C C . ALA A 1 198 ? 2.660 3.763 -1.145 1.00 98.19 198 ALA A C 1
ATOM 1595 O O . ALA A 1 198 ? 2.044 2.700 -1.237 1.00 98.19 198 ALA A O 1
ATOM 1596 N N . LEU A 1 199 ? 3.723 4.033 -1.912 1.00 98.31 199 LEU A N 1
ATOM 1597 C CA . LEU A 1 199 ? 4.204 3.146 -2.975 1.00 98.31 199 LEU A CA 1
ATOM 1598 C C . LEU A 1 199 ? 4.770 1.829 -2.435 1.00 98.31 199 LEU A C 1
ATOM 1600 O O . LEU A 1 199 ? 4.430 0.769 -2.954 1.00 98.31 199 LEU A O 1
ATOM 1604 N N . LYS A 1 200 ? 5.571 1.860 -1.363 1.00 98.19 200 LYS A N 1
ATOM 1605 C CA . LYS A 1 200 ? 6.096 0.643 -0.717 1.00 98.19 200 LYS A CA 1
ATOM 1606 C C . LYS A 1 200 ? 4.989 -0.219 -0.129 1.00 98.19 200 LYS A C 1
ATOM 1608 O O . LYS A 1 200 ? 5.082 -1.445 -0.154 1.00 98.19 200 LYS A O 1
ATOM 1613 N N . LEU A 1 201 ? 3.932 0.396 0.396 1.00 98.44 201 LEU A N 1
ATOM 1614 C CA . LEU A 1 201 ? 2.796 -0.365 0.892 1.00 98.44 201 LEU A CA 1
ATOM 1615 C C . LEU A 1 201 ? 1.996 -0.999 -0.249 1.00 98.44 201 LEU A C 1
ATOM 1617 O O . LEU A 1 201 ? 1.669 -2.181 -0.164 1.00 98.44 201 LEU A O 1
ATOM 1621 N N . LEU A 1 202 ? 1.763 -0.268 -1.344 1.00 98.50 202 LEU A N 1
ATOM 1622 C CA . LEU A 1 202 ? 1.209 -0.846 -2.572 1.00 98.50 202 LEU A CA 1
ATOM 1623 C C . LEU A 1 202 ? 2.078 -1.989 -3.108 1.00 98.50 202 LEU A C 1
ATOM 1625 O O . LEU A 1 202 ? 1.540 -3.014 -3.510 1.00 98.50 202 LEU A O 1
ATOM 1629 N N . GLU A 1 203 ? 3.404 -1.856 -3.068 1.00 98.50 203 GLU A N 1
ATOM 1630 C CA . GLU A 1 203 ? 4.337 -2.909 -3.476 1.00 98.50 203 GLU A CA 1
ATOM 1631 C C . GLU A 1 203 ? 4.210 -4.149 -2.580 1.00 98.50 203 GLU A C 1
ATOM 1633 O O . GLU A 1 203 ? 4.195 -5.279 -3.073 1.00 98.50 203 GLU A O 1
ATOM 1638 N N . LYS A 1 204 ? 4.076 -3.961 -1.261 1.00 98.31 204 LYS A N 1
ATOM 1639 C CA . LYS A 1 204 ? 3.836 -5.057 -0.312 1.00 98.31 204 LYS A CA 1
ATOM 1640 C C . LYS A 1 204 ? 2.526 -5.785 -0.631 1.00 98.31 204 LYS A C 1
ATOM 1642 O O . LYS A 1 204 ? 2.527 -7.011 -0.721 1.00 98.31 204 LYS A O 1
ATOM 1647 N N . LEU A 1 205 ? 1.443 -5.050 -0.896 1.00 98.56 205 LEU A N 1
ATOM 1648 C CA . LEU A 1 205 ? 0.168 -5.629 -1.336 1.00 98.56 205 LEU A CA 1
ATOM 1649 C C . LEU A 1 205 ? 0.315 -6.354 -2.675 1.00 98.56 205 LEU A C 1
ATOM 1651 O O . LEU A 1 205 ? -0.123 -7.491 -2.808 1.00 98.56 205 LEU A O 1
ATOM 1655 N N . TYR A 1 206 ? 0.994 -5.756 -3.650 1.00 98.38 206 TYR A N 1
ATOM 1656 C CA . TYR A 1 206 ? 1.249 -6.385 -4.942 1.00 98.38 206 TYR A CA 1
ATOM 1657 C C . TYR A 1 206 ? 1.982 -7.726 -4.782 1.00 98.38 206 TYR A C 1
ATOM 1659 O O . TYR A 1 206 ? 1.564 -8.732 -5.353 1.00 98.38 206 TYR A O 1
ATOM 1667 N N . LYS A 1 207 ? 3.004 -7.792 -3.917 1.00 98.12 207 LYS A N 1
ATOM 1668 C CA . LYS A 1 207 ? 3.726 -9.036 -3.585 1.00 98.12 207 LYS A CA 1
ATOM 1669 C C . LYS A 1 207 ? 2.835 -10.098 -2.935 1.00 98.12 207 LYS A C 1
ATOM 1671 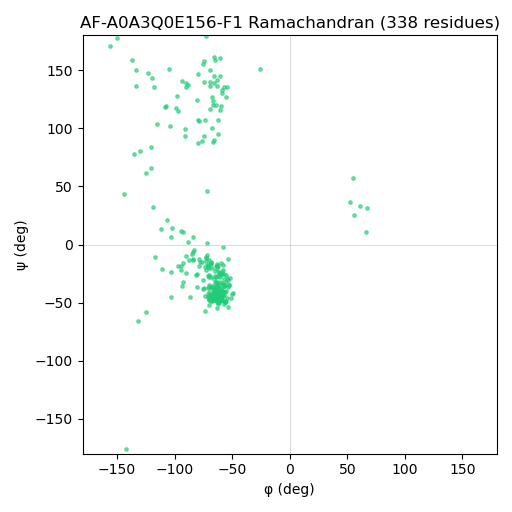O O . LYS A 1 207 ? 3.024 -11.283 -3.206 1.00 98.12 207 LYS A O 1
ATOM 1676 N N . VAL A 1 208 ? 1.875 -9.704 -2.098 1.00 98.00 208 VAL A N 1
ATOM 1677 C CA . VAL A 1 208 ? 0.853 -10.625 -1.566 1.00 98.00 208 VAL A CA 1
ATOM 1678 C C . VAL A 1 208 ? -0.063 -11.113 -2.691 1.00 98.00 208 VAL A C 1
ATOM 1680 O O . VAL A 1 208 ? -0.295 -12.316 -2.822 1.00 98.00 208 VAL A O 1
ATOM 1683 N N . ASN A 1 209 ? -0.515 -10.209 -3.561 1.00 98.00 209 ASN A N 1
ATOM 1684 C CA . ASN A 1 209 ? -1.405 -10.543 -4.667 1.00 98.00 209 ASN A CA 1
ATOM 1685 C C . ASN A 1 209 ? -0.762 -11.498 -5.684 1.00 98.00 209 ASN A C 1
ATOM 1687 O O . ASN A 1 209 ? -1.451 -12.363 -6.213 1.00 98.00 209 ASN A O 1
ATOM 1691 N N . LEU A 1 210 ? 0.557 -11.427 -5.904 1.00 97.19 210 LEU A N 1
ATOM 1692 C CA . LEU A 1 210 ? 1.270 -12.389 -6.756 1.00 97.19 210 LEU A CA 1
ATOM 1693 C C . LEU A 1 210 ? 1.154 -13.840 -6.260 1.00 97.19 210 LEU A C 1
ATOM 1695 O O . LEU A 1 210 ? 1.268 -14.762 -7.065 1.00 97.19 210 LEU A O 1
ATOM 1699 N N . LYS A 1 211 ? 0.925 -14.054 -4.956 1.00 95.81 211 LYS A N 1
ATOM 1700 C CA . LYS A 1 211 ? 0.813 -15.391 -4.353 1.00 95.81 211 LYS A CA 1
ATOM 1701 C C . LYS A 1 211 ? -0.601 -15.960 -4.434 1.00 95.81 211 LYS A C 1
ATOM 1703 O O . LYS A 1 211 ? -0.753 -17.135 -4.746 1.00 95.81 211 LYS A O 1
ATOM 1708 N N . VAL A 1 212 ? -1.615 -15.148 -4.124 1.00 95.25 212 VAL A N 1
ATOM 1709 C CA . VAL A 1 212 ? -3.004 -15.623 -3.939 1.00 95.25 212 VAL A CA 1
ATOM 1710 C C . VAL A 1 212 ? -3.956 -15.158 -5.040 1.00 95.25 212 VAL A C 1
ATOM 1712 O O . VAL A 1 212 ? -4.975 -15.801 -5.264 1.00 95.25 212 VAL A O 1
ATOM 1715 N N . LYS A 1 213 ? -3.611 -14.089 -5.768 1.00 96.12 213 LYS A N 1
ATOM 1716 C CA . LYS A 1 213 ? -4.442 -13.469 -6.811 1.00 96.12 213 LYS A CA 1
ATOM 1717 C C . LYS A 1 213 ? -5.833 -13.081 -6.294 1.00 96.12 213 LYS A C 1
ATOM 1719 O O . LYS A 1 213 ? -6.852 -13.522 -6.814 1.00 96.12 213 LYS A O 1
ATOM 1724 N N . HIS A 1 214 ? -5.874 -12.246 -5.254 1.00 96.62 214 HIS A N 1
ATOM 1725 C CA . HIS A 1 214 ? -7.129 -11.667 -4.762 1.00 96.62 214 HIS A CA 1
ATOM 1726 C C . HIS A 1 214 ? -7.809 -10.780 -5.807 1.00 96.62 214 HIS A C 1
ATOM 1728 O O . HIS A 1 214 ? -9.035 -10.733 -5.859 1.00 96.62 214 HIS A O 1
ATOM 1734 N N . VAL A 1 215 ? -7.014 -10.054 -6.595 1.00 97.06 215 VAL A N 1
ATOM 1735 C CA . VAL A 1 215 ? -7.468 -9.150 -7.657 1.00 97.06 215 VAL A CA 1
ATOM 1736 C C . VAL A 1 215 ? -6.603 -9.325 -8.903 1.00 97.06 215 VAL A C 1
ATOM 1738 O O . VAL A 1 215 ? -5.464 -9.794 -8.815 1.00 97.06 215 VAL A O 1
ATOM 1741 N N . GLU A 1 216 ? -7.126 -8.919 -10.055 1.00 96.12 216 GLU A N 1
ATOM 1742 C CA . GLU A 1 216 ? -6.369 -8.889 -11.306 1.00 96.12 216 GLU A CA 1
ATOM 1743 C C . GLU A 1 216 ? -5.208 -7.883 -11.250 1.00 96.12 216 GLU A C 1
ATOM 1745 O O . GLU A 1 216 ? -5.164 -6.975 -10.415 1.00 96.12 216 GLU A O 1
ATOM 1750 N N . TYR A 1 217 ? -4.215 -8.064 -12.122 1.00 91.88 217 TYR A N 1
ATOM 1751 C CA . TYR A 1 217 ? -2.999 -7.245 -12.105 1.00 91.88 217 TYR A CA 1
ATOM 1752 C C . TYR A 1 217 ? -3.267 -5.770 -12.447 1.00 91.88 217 TYR A C 1
ATOM 1754 O O . TYR A 1 217 ? -2.548 -4.887 -11.980 1.00 91.88 217 TYR A O 1
ATOM 1762 N N . ASP A 1 218 ? -4.289 -5.500 -13.256 1.00 94.88 218 ASP A N 1
ATOM 1763 C CA . ASP A 1 218 ? -4.703 -4.168 -13.699 1.00 94.88 218 ASP A CA 1
ATOM 1764 C C . ASP A 1 218 ? -5.396 -3.369 -12.585 1.00 94.88 218 ASP A C 1
ATOM 1766 O O . ASP A 1 218 ? -5.382 -2.138 -12.606 1.00 94.88 218 ASP A O 1
ATOM 1770 N N . ALA A 1 219 ? -5.890 -4.040 -11.539 1.00 97.06 219 ALA A N 1
ATOM 1771 C CA . ALA A 1 219 ? -6.415 -3.394 -10.341 1.00 97.06 219 ALA A CA 1
ATOM 1772 C C . ALA A 1 219 ? -5.379 -2.475 -9.668 1.00 97.06 219 ALA A C 1
ATOM 1774 O O . ALA A 1 219 ? -5.752 -1.504 -9.005 1.00 97.06 219 ALA A O 1
ATOM 1775 N N . PHE A 1 220 ? -4.082 -2.731 -9.867 1.00 97.88 220 PHE A N 1
ATOM 1776 C CA . PHE A 1 220 ? -2.996 -1.899 -9.349 1.00 97.88 220 PHE A CA 1
ATOM 1777 C C . PHE A 1 220 ? -2.656 -0.690 -10.233 1.00 97.88 220 PHE A C 1
ATOM 1779 O O . PHE A 1 220 ? -1.956 0.208 -9.766 1.00 97.88 220 PHE A O 1
ATOM 1786 N N . TYR A 1 221 ? -3.162 -0.618 -11.467 1.00 97.75 221 TYR A N 1
ATOM 1787 C CA . TYR A 1 221 ? -2.831 0.464 -12.395 1.00 97.75 221 TYR A CA 1
ATOM 1788 C C . TYR A 1 221 ? -3.420 1.800 -11.942 1.00 97.75 221 TYR A C 1
ATOM 1790 O O . TYR A 1 221 ? -4.564 1.864 -11.487 1.00 97.75 221 TYR A O 1
ATOM 1798 N N . ILE A 1 222 ? -2.645 2.874 -12.092 1.00 96.94 222 ILE A N 1
ATOM 1799 C CA . ILE A 1 222 ? -3.046 4.261 -11.828 1.00 96.94 222 ILE A CA 1
ATOM 1800 C C . ILE A 1 222 ? -2.878 5.049 -13.142 1.00 96.94 222 ILE A C 1
ATOM 1802 O O . ILE A 1 222 ? -1.827 5.661 -13.362 1.00 96.94 222 ILE A O 1
ATOM 1806 N N . PRO A 1 223 ? -3.874 5.010 -14.047 1.00 94.31 223 PRO A N 1
ATOM 1807 C CA . PRO A 1 223 ? -3.777 5.621 -15.378 1.00 94.31 223 PRO A CA 1
ATOM 1808 C C . PRO A 1 223 ? -3.470 7.124 -15.345 1.00 94.31 223 PRO A C 1
ATOM 1810 O O . PRO A 1 223 ? -2.800 7.661 -16.227 1.00 94.31 223 PRO A O 1
ATOM 1813 N N . GLU A 1 224 ? -3.908 7.819 -14.293 1.00 94.88 224 GLU A N 1
ATOM 1814 C CA . GLU A 1 224 ? -3.708 9.256 -14.118 1.00 94.88 224 GLU A CA 1
ATOM 1815 C C . GLU A 1 224 ? -2.229 9.648 -14.004 1.00 94.88 224 GLU A C 1
ATOM 1817 O O . GLU A 1 224 ? -1.896 10.803 -14.278 1.00 94.88 224 GLU A O 1
ATOM 1822 N N . ILE A 1 225 ? -1.329 8.718 -13.650 1.00 93.06 225 ILE A N 1
ATOM 1823 C CA . ILE A 1 225 ? 0.112 8.997 -13.539 1.00 93.06 225 ILE A CA 1
ATOM 1824 C C . ILE A 1 225 ? 0.663 9.568 -14.847 1.00 93.06 225 ILE A C 1
ATOM 1826 O O . ILE A 1 225 ? 1.401 10.550 -14.804 1.00 93.06 225 ILE A O 1
ATOM 1830 N N . SER A 1 226 ? 0.234 9.036 -15.996 1.00 90.56 226 SER A N 1
ATOM 1831 C CA . SER A 1 226 ? 0.659 9.496 -17.326 1.00 90.56 226 SER A CA 1
ATOM 1832 C C . SER A 1 226 ? 0.371 10.976 -17.597 1.00 90.56 226 SER A C 1
ATOM 1834 O O . SER A 1 226 ? 0.980 11.558 -18.491 1.00 90.56 226 SER A O 1
ATOM 1836 N N . SER A 1 227 ? -0.576 11.575 -16.867 1.00 91.81 227 SER A N 1
ATOM 1837 C CA . SER A 1 227 ? -0.931 12.998 -16.972 1.00 91.81 227 SER A CA 1
ATOM 1838 C C . SER A 1 227 ? -0.261 13.880 -15.916 1.00 91.81 227 SER A C 1
ATOM 1840 O O . SER A 1 227 ? -0.206 15.097 -16.075 1.00 91.81 227 SER A O 1
ATOM 1842 N N . LEU A 1 228 ? 0.225 13.280 -14.826 1.00 91.19 228 LEU A N 1
ATOM 1843 C CA . LEU A 1 228 ? 0.767 13.988 -13.664 1.00 91.19 228 LEU A CA 1
ATOM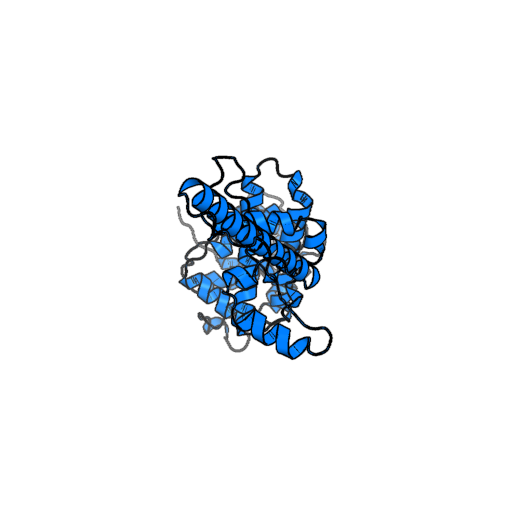 1844 C C . LEU A 1 228 ? 2.295 13.980 -13.620 1.00 91.19 228 LEU A C 1
ATOM 1846 O O . LEU A 1 228 ? 2.887 14.833 -12.959 1.00 91.19 228 LEU A O 1
ATOM 1850 N N . VAL A 1 229 ? 2.926 13.008 -14.278 1.00 90.38 229 VAL A N 1
ATOM 1851 C CA . VAL A 1 229 ? 4.373 12.797 -14.268 1.00 90.38 229 VAL A CA 1
ATOM 1852 C C . VAL A 1 229 ? 4.861 12.558 -15.690 1.00 90.38 229 VAL A C 1
ATOM 1854 O O . VAL A 1 229 ? 4.250 11.797 -16.442 1.00 90.38 229 VAL A O 1
ATOM 1857 N N . ASP A 1 230 ? 5.978 13.191 -16.045 1.00 91.31 230 ASP A N 1
ATOM 1858 C CA . ASP A 1 230 ? 6.702 12.848 -17.263 1.00 91.31 230 ASP A CA 1
ATOM 1859 C C . ASP A 1 230 ? 7.424 11.510 -17.057 1.00 91.31 230 ASP A C 1
ATOM 1861 O O . ASP A 1 230 ? 8.400 11.405 -16.313 1.00 91.31 230 ASP A O 1
ATOM 1865 N N . ILE A 1 231 ? 6.898 10.469 -17.699 1.00 91.19 231 ILE A N 1
ATOM 1866 C CA . ILE A 1 231 ? 7.417 9.102 -17.598 1.00 91.19 231 ILE A CA 1
ATOM 1867 C C . ILE A 1 231 ? 8.833 9.010 -18.175 1.00 91.19 231 ILE A C 1
ATOM 1869 O O . ILE A 1 231 ? 9.632 8.219 -17.681 1.00 91.19 231 ILE A O 1
ATOM 1873 N N . GLN A 1 232 ? 9.156 9.806 -19.198 1.00 90.62 232 GLN A N 1
ATOM 1874 C CA . GLN A 1 232 ? 10.479 9.770 -19.817 1.00 90.62 232 GLN A CA 1
ATOM 1875 C C . GLN A 1 232 ? 11.520 10.340 -18.851 1.00 90.62 232 GLN A C 1
ATOM 1877 O O . GLN A 1 232 ? 12.543 9.705 -18.601 1.00 90.62 232 GLN A O 1
ATOM 1882 N N . GLU A 1 233 ? 11.231 11.497 -18.248 1.00 89.94 233 GLU A N 1
ATOM 1883 C CA . GLU A 1 233 ? 12.107 12.113 -17.246 1.00 89.94 233 GLU A CA 1
ATOM 1884 C C . GLU A 1 233 ? 12.257 11.224 -16.000 1.00 89.94 233 GLU A C 1
ATOM 1886 O O . GLU A 1 233 ? 13.376 10.995 -15.536 1.00 89.94 233 GLU A O 1
ATOM 1891 N N . ASP A 1 234 ? 11.156 10.664 -15.486 1.00 90.88 234 ASP A N 1
ATOM 1892 C CA . ASP A 1 234 ? 11.183 9.758 -14.330 1.00 90.88 234 ASP A CA 1
ATOM 1893 C C . ASP A 1 234 ? 12.002 8.485 -14.617 1.00 90.88 234 ASP A C 1
ATOM 1895 O O . ASP A 1 234 ? 12.780 8.052 -13.762 1.00 90.88 234 ASP A O 1
ATOM 1899 N N . TYR A 1 235 ? 11.903 7.932 -15.835 1.00 91.31 235 TYR A N 1
ATOM 1900 C CA . TYR A 1 235 ? 12.711 6.790 -16.269 1.00 91.31 235 TYR A CA 1
ATOM 1901 C C . TYR A 1 235 ? 14.202 7.124 -16.328 1.00 91.31 235 TYR A C 1
ATOM 1903 O O . TYR A 1 235 ? 15.023 6.360 -15.820 1.00 91.31 235 TYR A O 1
ATOM 1911 N N . LEU A 1 236 ? 14.568 8.275 -16.900 1.00 89.00 236 LEU A N 1
ATOM 1912 C CA . LEU A 1 236 ? 15.963 8.720 -16.961 1.00 89.00 236 LEU A CA 1
ATOM 1913 C C . LEU A 1 236 ? 16.545 8.918 -15.557 1.00 89.00 236 LEU A C 1
ATOM 1915 O O . LEU A 1 236 ? 17.650 8.451 -15.275 1.00 89.00 236 LEU A O 1
ATOM 1919 N N . MET A 1 237 ? 15.788 9.547 -14.655 1.00 87.88 237 MET A N 1
ATOM 1920 C CA . MET A 1 237 ? 16.189 9.710 -13.255 1.00 87.88 237 MET A CA 1
ATOM 1921 C C . MET A 1 237 ? 16.365 8.358 -12.556 1.00 87.88 237 MET A C 1
ATOM 1923 O O . MET A 1 237 ? 17.354 8.146 -11.850 1.00 87.88 237 MET A O 1
ATOM 1927 N N . TRP A 1 238 ? 15.445 7.417 -12.781 1.00 90.88 238 TRP A N 1
ATOM 1928 C CA . TRP A 1 238 ? 15.550 6.058 -12.253 1.00 90.88 238 TRP A CA 1
ATOM 1929 C C . TRP A 1 238 ? 16.790 5.331 -12.783 1.00 90.88 238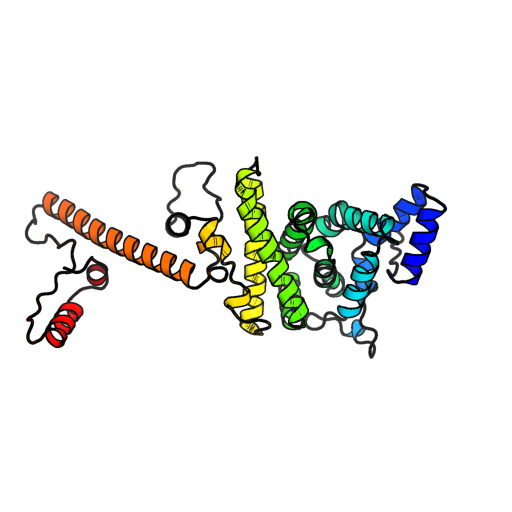 TRP A C 1
ATOM 1931 O O . TRP A 1 238 ? 17.540 4.753 -11.995 1.00 90.88 238 TRP A O 1
ATOM 1941 N N . PHE A 1 239 ? 17.047 5.405 -14.089 1.00 86.94 239 PHE A N 1
ATOM 1942 C CA . PHE A 1 239 ? 18.200 4.779 -14.732 1.00 86.94 239 PHE A CA 1
ATOM 1943 C C . PHE A 1 239 ? 19.526 5.316 -14.174 1.00 86.94 239 PHE A C 1
ATOM 1945 O O . PHE A 1 239 ? 20.412 4.540 -13.812 1.00 86.94 239 PHE A O 1
ATOM 1952 N N . LEU A 1 240 ? 19.650 6.641 -14.030 1.00 84.00 240 LEU A N 1
ATOM 1953 C CA . LEU A 1 240 ? 20.834 7.276 -13.440 1.00 84.00 240 LEU A CA 1
ATOM 1954 C C . LEU A 1 240 ? 21.058 6.838 -11.986 1.00 84.00 240 LEU A C 1
ATOM 1956 O O . LEU A 1 240 ? 22.198 6.580 -11.589 1.00 84.00 240 LEU A O 1
ATOM 1960 N N . HIS A 1 241 ? 19.977 6.702 -11.210 1.00 82.94 241 HIS A N 1
ATOM 1961 C CA . HIS A 1 241 ? 20.042 6.211 -9.835 1.00 82.94 241 HIS A CA 1
ATOM 1962 C C . HIS A 1 241 ? 20.521 4.749 -9.769 1.00 82.94 241 HIS A C 1
ATOM 1964 O O . HIS A 1 241 ? 21.378 4.424 -8.946 1.00 82.94 241 HIS A O 1
ATOM 1970 N N . GLN A 1 242 ? 20.046 3.879 -10.672 1.00 80.69 242 GLN A N 1
ATOM 1971 C CA . GLN A 1 242 ? 20.512 2.486 -10.776 1.00 80.69 242 GLN A CA 1
ATOM 1972 C C . GLN A 1 242 ? 21.993 2.385 -11.161 1.00 80.69 242 GLN A C 1
ATOM 1974 O O . GLN A 1 242 ? 22.712 1.531 -10.648 1.00 80.69 242 GLN A O 1
ATOM 1979 N N . ALA A 1 243 ? 22.477 3.281 -12.023 1.00 77.00 243 ALA A N 1
ATOM 1980 C CA . ALA A 1 243 ? 23.872 3.313 -12.462 1.00 77.00 243 ALA A CA 1
ATOM 1981 C C . ALA A 1 243 ? 24.859 3.804 -11.379 1.00 77.00 243 ALA A C 1
ATOM 1983 O O . ALA A 1 243 ? 26.054 3.938 -11.648 1.00 77.00 243 ALA A O 1
ATOM 1984 N N . GLY A 1 244 ? 24.389 4.119 -10.164 1.00 69.75 244 GLY A N 1
ATOM 1985 C CA . GLY A 1 244 ? 25.224 4.640 -9.076 1.00 69.75 244 GLY A CA 1
ATOM 1986 C C . GLY A 1 244 ? 25.805 6.030 -9.361 1.00 69.75 244 GLY A C 1
ATOM 1987 O O . GLY A 1 244 ? 26.675 6.504 -8.623 1.00 69.75 244 GLY A O 1
ATOM 1988 N N . MET A 1 245 ? 25.330 6.699 -10.418 1.00 62.44 245 MET A N 1
ATOM 1989 C CA . MET A 1 245 ? 25.778 8.027 -10.810 1.00 62.44 245 MET A CA 1
ATOM 1990 C C . MET A 1 245 ? 25.147 9.052 -9.873 1.00 62.44 245 MET A C 1
ATOM 1992 O O . MET A 1 245 ? 24.072 9.589 -10.123 1.00 62.44 245 MET A O 1
ATOM 1996 N N . LYS A 1 246 ? 25.837 9.335 -8.766 1.00 54.88 246 LYS A N 1
ATOM 1997 C CA . LYS A 1 246 ? 25.495 10.443 -7.872 1.00 54.88 246 LYS A CA 1
ATOM 1998 C C . LYS A 1 246 ? 25.718 11.759 -8.619 1.00 54.88 246 LYS A C 1
ATOM 2000 O O . LYS A 1 246 ? 26.807 12.331 -8.575 1.00 54.88 246 LYS A O 1
ATOM 2005 N N . THR A 1 247 ? 24.702 12.259 -9.316 1.00 49.62 247 THR A N 1
ATOM 2006 C CA . THR A 1 247 ? 24.680 13.660 -9.756 1.00 49.62 247 THR A CA 1
ATOM 2007 C C . THR A 1 247 ? 24.879 14.540 -8.520 1.00 49.62 247 THR A C 1
ATOM 2009 O O . THR A 1 247 ? 24.305 14.226 -7.482 1.00 49.62 247 THR A O 1
ATOM 2012 N N . ARG A 1 248 ? 25.740 15.570 -8.606 1.00 46.28 248 ARG A N 1
ATOM 2013 C CA . ARG A 1 248 ? 26.166 16.520 -7.543 1.00 46.28 248 ARG A CA 1
ATOM 2014 C C . ARG A 1 248 ? 25.172 16.731 -6.379 1.00 46.28 248 ARG A C 1
ATOM 2016 O O . ARG A 1 248 ? 23.967 16.711 -6.620 1.00 46.28 248 ARG A O 1
ATOM 2023 N N . PRO A 1 249 ? 25.658 17.062 -5.159 1.00 42.22 249 PRO A N 1
ATOM 2024 C CA . PRO A 1 249 ? 24.815 17.249 -3.980 1.00 42.22 249 PRO A CA 1
ATOM 2025 C C . PRO A 1 249 ? 23.856 18.417 -4.213 1.00 42.22 249 PRO A C 1
ATOM 2027 O O . PRO A 1 249 ? 24.187 19.587 -4.055 1.00 42.22 249 PRO A O 1
ATOM 2030 N N . SER A 1 250 ? 22.660 18.072 -4.652 1.00 46.56 250 SER A N 1
ATOM 2031 C CA . SER A 1 250 ? 21.511 18.942 -4.779 1.00 46.56 250 SER A CA 1
ATOM 2032 C C . SER A 1 250 ? 20.345 18.175 -4.173 1.00 46.56 250 SER A C 1
ATOM 2034 O O . SER A 1 250 ? 20.324 16.945 -4.174 1.00 46.56 250 SER A O 1
ATOM 2036 N N . ILE A 1 251 ? 19.391 18.916 -3.625 1.00 50.53 251 ILE A N 1
ATOM 2037 C CA . ILE A 1 251 ? 18.274 18.479 -2.766 1.00 50.53 251 ILE A CA 1
ATOM 2038 C C . ILE A 1 251 ? 17.358 17.412 -3.433 1.00 50.53 251 ILE A C 1
ATOM 2040 O O . ILE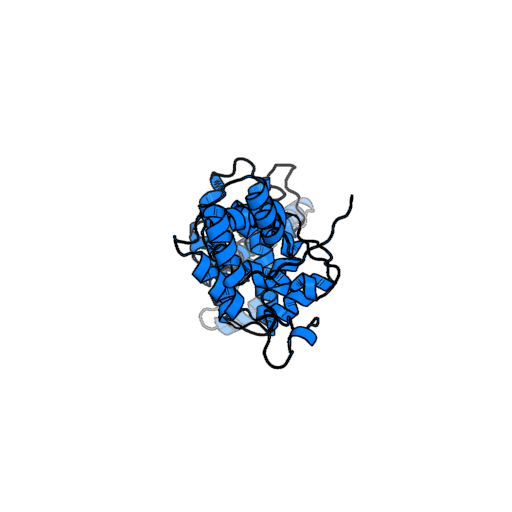 A 1 251 ? 16.430 16.899 -2.817 1.00 50.53 251 ILE A O 1
ATOM 2044 N N . ILE A 1 252 ? 17.636 17.048 -4.688 1.00 50.22 252 ILE A N 1
ATOM 2045 C CA . ILE A 1 252 ? 16.898 16.119 -5.553 1.00 50.22 252 ILE A CA 1
ATOM 2046 C C . ILE A 1 252 ? 17.397 14.660 -5.409 1.00 50.22 252 ILE A C 1
ATOM 2048 O O . ILE A 1 252 ? 16.734 13.748 -5.890 1.00 50.22 252 ILE A O 1
ATOM 2052 N N . GLN A 1 253 ? 18.518 14.403 -4.716 1.00 50.47 253 GLN A N 1
ATOM 2053 C CA . GLN A 1 253 ? 19.128 13.059 -4.623 1.00 50.47 253 GLN A CA 1
ATOM 2054 C C . GLN A 1 253 ? 18.229 11.960 -4.018 1.00 50.47 253 GLN A C 1
ATOM 2056 O O . GLN A 1 253 ? 18.423 10.798 -4.355 1.00 50.47 253 GLN A O 1
ATOM 2061 N N . ASP A 1 254 ? 17.224 12.311 -3.212 1.00 55.59 254 ASP A N 1
ATOM 2062 C CA . ASP A 1 254 ? 16.290 11.348 -2.599 1.00 55.59 254 ASP A CA 1
ATOM 2063 C C . ASP A 1 254 ? 14.890 11.381 -3.242 1.00 55.59 254 ASP A C 1
ATOM 2065 O O . ASP A 1 254 ? 13.888 11.008 -2.622 1.00 55.59 254 ASP A O 1
ATOM 2069 N N . ALA A 1 255 ? 14.782 11.895 -4.473 1.00 68.81 255 ALA A N 1
ATOM 2070 C CA . ALA A 1 255 ? 13.518 11.906 -5.193 1.00 68.81 255 ALA A CA 1
ATOM 2071 C C . ALA A 1 255 ? 13.085 10.476 -5.535 1.00 68.81 255 ALA A C 1
ATOM 2073 O O . ALA A 1 255 ? 13.793 9.712 -6.189 1.00 68.81 255 ALA A O 1
ATOM 2074 N N . VAL A 1 256 ? 11.883 10.123 -5.092 1.00 83.12 256 VAL A N 1
ATOM 2075 C CA . VAL A 1 256 ? 11.263 8.838 -5.412 1.00 83.12 256 VAL A CA 1
ATOM 2076 C C . VAL A 1 256 ? 10.945 8.801 -6.896 1.00 83.12 256 VAL A C 1
ATOM 2078 O O . VAL A 1 256 ? 10.241 9.681 -7.390 1.00 83.12 256 VAL A O 1
ATOM 2081 N N . THR A 1 257 ? 11.416 7.763 -7.578 1.00 90.25 257 THR A N 1
ATOM 2082 C CA . THR A 1 257 ? 11.086 7.504 -8.980 1.00 90.25 257 THR A CA 1
ATOM 2083 C C . THR A 1 257 ? 9.966 6.479 -9.070 1.00 90.25 257 THR A C 1
ATOM 2085 O O . THR A 1 257 ? 10.035 5.397 -8.473 1.00 90.25 257 THR A O 1
ATOM 2088 N N . LEU A 1 258 ? 8.913 6.812 -9.814 1.00 92.94 258 LEU A N 1
ATOM 2089 C CA . LEU A 1 258 ? 7.767 5.921 -10.007 1.00 92.94 258 LEU A CA 1
ATOM 2090 C C . LEU A 1 258 ? 8.145 4.687 -10.835 1.00 92.94 258 LEU A C 1
ATOM 2092 O O . LEU A 1 258 ? 7.585 3.616 -10.607 1.00 92.94 258 LEU A O 1
ATOM 2096 N N . CYS A 1 259 ? 9.150 4.794 -11.709 1.00 92.88 259 CYS A N 1
ATOM 2097 C CA . CYS A 1 259 ? 9.742 3.680 -12.460 1.00 92.88 259 CYS A CA 1
ATOM 2098 C C . CYS A 1 259 ? 10.313 2.562 -11.569 1.00 92.88 259 CYS A C 1
ATOM 2100 O O . CYS A 1 259 ? 10.428 1.425 -12.020 1.00 92.88 259 CYS A O 1
ATOM 2102 N N . SER A 1 260 ? 10.563 2.826 -10.280 1.00 93.25 260 SER A N 1
ATOM 2103 C CA . SER A 1 260 ? 10.878 1.779 -9.293 1.00 93.25 260 SER A CA 1
ATOM 2104 C C . SER A 1 260 ? 9.689 0.854 -8.976 1.00 93.25 260 SER A C 1
ATOM 2106 O O . SER A 1 260 ? 9.883 -0.219 -8.409 1.00 93.25 260 SER A O 1
ATOM 2108 N N . TYR A 1 261 ? 8.463 1.244 -9.338 1.00 96.19 261 TYR A N 1
ATOM 2109 C CA . TYR A 1 261 ? 7.213 0.549 -9.017 1.00 96.19 261 TYR A CA 1
ATOM 2110 C C . TYR A 1 261 ? 6.402 0.232 -10.288 1.00 96.19 261 TYR A C 1
ATOM 2112 O O . TYR A 1 261 ? 5.260 0.668 -10.421 1.00 96.19 261 TYR A O 1
ATOM 2120 N N . PRO A 1 262 ? 6.925 -0.566 -11.239 1.00 94.75 262 PRO A N 1
ATOM 2121 C CA . PRO A 1 262 ? 6.336 -0.713 -12.574 1.00 94.75 262 PRO A CA 1
ATOM 2122 C C . PRO A 1 262 ? 4.919 -1.316 -12.605 1.00 94.75 262 PRO A C 1
ATOM 2124 O O . PRO A 1 262 ? 4.213 -1.219 -13.611 1.00 94.75 262 PRO A O 1
ATOM 2127 N N . PHE A 1 263 ? 4.485 -1.950 -11.513 1.00 96.69 263 PHE A N 1
ATOM 2128 C CA . PHE A 1 263 ? 3.152 -2.537 -11.383 1.00 96.69 263 PHE A CA 1
ATOM 2129 C C . PHE A 1 263 ? 2.024 -1.492 -11.327 1.00 96.69 263 PHE A C 1
ATOM 2131 O O . PHE A 1 263 ? 0.878 -1.861 -11.560 1.00 96.69 263 PHE A O 1
ATOM 2138 N N . ILE A 1 264 ? 2.327 -0.214 -11.063 1.00 97.06 264 ILE A N 1
ATOM 2139 C CA . ILE A 1 264 ? 1.324 0.868 -11.039 1.00 97.06 264 ILE A CA 1
ATOM 2140 C C . ILE A 1 264 ? 1.029 1.449 -12.427 1.00 97.06 264 ILE A C 1
ATOM 2142 O O . ILE A 1 264 ? 0.061 2.190 -12.584 1.00 97.06 264 ILE A O 1
ATOM 2146 N N . PHE A 1 265 ? 1.855 1.147 -13.432 1.00 96.62 265 PHE A N 1
ATOM 2147 C CA . PHE A 1 265 ? 1.697 1.688 -14.780 1.00 96.62 265 PHE A CA 1
ATOM 2148 C C . PHE A 1 265 ? 0.783 0.821 -15.641 1.00 96.62 265 PHE A C 1
ATOM 2150 O O . PHE A 1 265 ? 0.919 -0.409 -15.688 1.00 96.62 265 PHE A O 1
ATOM 2157 N N . ASP A 1 266 ? -0.093 1.491 -16.383 1.00 94.44 266 ASP A N 1
ATOM 2158 C CA . ASP A 1 266 ? -0.883 0.879 -17.441 1.00 94.44 266 ASP A CA 1
ATOM 2159 C C . ASP A 1 266 ? -0.033 0.550 -18.684 1.00 94.44 266 ASP A C 1
ATOM 2161 O O . ASP A 1 266 ? 1.183 0.773 -18.733 1.00 94.44 266 ASP A O 1
ATOM 2165 N N . ALA A 1 267 ? -0.673 -0.033 -19.699 1.00 93.19 267 ALA A N 1
ATOM 2166 C CA . ALA A 1 267 ? 0.004 -0.420 -20.931 1.00 93.19 267 ALA A CA 1
ATOM 2167 C C . ALA A 1 267 ? 0.626 0.783 -21.660 1.00 93.19 267 ALA A C 1
ATOM 2169 O O . ALA A 1 267 ? 1.752 0.681 -22.139 1.00 93.19 267 ALA A O 1
ATOM 2170 N N . GLN A 1 268 ? -0.063 1.927 -21.704 1.00 92.56 268 GLN A N 1
ATOM 2171 C CA . GLN A 1 268 ? 0.416 3.114 -22.413 1.00 92.56 268 GLN A CA 1
ATOM 2172 C C . GLN A 1 268 ? 1.671 3.693 -21.750 1.00 92.56 268 GLN A C 1
ATOM 2174 O O . GLN A 1 268 ? 2.651 3.996 -22.433 1.00 92.56 268 GLN A O 1
ATOM 2179 N N . ALA A 1 269 ? 1.657 3.817 -20.423 1.00 93.75 269 ALA A N 1
ATOM 2180 C CA . ALA A 1 269 ? 2.800 4.259 -19.641 1.00 93.75 269 ALA A CA 1
ATOM 2181 C C . ALA A 1 269 ? 4.003 3.323 -19.818 1.00 93.75 269 ALA A C 1
ATOM 2183 O O . ALA A 1 269 ? 5.122 3.784 -20.048 1.00 93.75 269 ALA A O 1
ATOM 2184 N N . LYS A 1 270 ? 3.771 2.005 -19.802 1.00 94.25 270 LYS A N 1
ATOM 2185 C CA . LYS A 1 270 ? 4.821 1.002 -20.041 1.00 94.25 270 LYS A CA 1
ATOM 2186 C C . LYS A 1 270 ? 5.393 1.075 -21.451 1.00 94.25 270 LYS A C 1
ATOM 2188 O O . LYS A 1 270 ? 6.603 0.965 -21.604 1.00 94.25 270 LYS A O 1
ATOM 2193 N N . THR A 1 271 ? 4.564 1.294 -22.473 1.00 93.50 271 THR A N 1
ATOM 2194 C CA . THR A 1 271 ? 5.051 1.493 -23.845 1.00 93.50 271 THR A CA 1
ATOM 2195 C C . THR A 1 271 ? 5.954 2.718 -23.936 1.00 93.50 271 THR A C 1
ATOM 2197 O O . THR A 1 271 ? 7.032 2.610 -24.511 1.00 93.50 271 THR A O 1
ATOM 2200 N N . LYS A 1 272 ? 5.570 3.848 -23.324 1.00 92.38 272 LYS A N 1
ATOM 2201 C CA . LYS A 1 272 ? 6.424 5.047 -23.275 1.00 92.38 272 LYS A CA 1
ATOM 2202 C C . LYS A 1 272 ? 7.755 4.763 -22.578 1.00 92.38 272 LYS A C 1
ATOM 2204 O O . LYS A 1 272 ? 8.798 5.111 -23.111 1.00 92.38 272 LYS A O 1
ATOM 2209 N N . MET A 1 273 ? 7.720 4.077 -21.436 1.00 92.31 273 MET A N 1
ATOM 2210 C CA . MET A 1 273 ? 8.922 3.686 -20.695 1.00 92.31 273 MET A CA 1
ATOM 2211 C C . MET A 1 273 ? 9.858 2.800 -21.537 1.00 92.31 273 MET A C 1
ATOM 2213 O O . MET A 1 273 ? 11.057 3.051 -21.590 1.00 92.31 273 MET A O 1
ATOM 2217 N N . LEU A 1 274 ? 9.316 1.803 -22.249 1.00 93.69 274 LEU A N 1
ATOM 2218 C CA . LEU A 1 274 ? 10.089 0.924 -23.138 1.00 93.69 274 LEU A CA 1
ATOM 2219 C C . LEU A 1 274 ? 10.660 1.663 -24.356 1.00 93.69 274 LEU A C 1
ATOM 2221 O O . LEU A 1 274 ? 11.774 1.369 -24.778 1.00 93.69 274 LEU A O 1
ATOM 2225 N N . GLN A 1 275 ? 9.919 2.620 -24.920 1.00 92.94 275 GLN A N 1
ATOM 2226 C CA . GLN A 1 275 ? 10.416 3.477 -26.000 1.00 92.94 275 GLN A CA 1
ATOM 2227 C C . GLN A 1 275 ? 11.587 4.339 -25.523 1.00 92.94 275 GLN A C 1
ATOM 2229 O O . GLN A 1 275 ? 12.621 4.371 -26.184 1.00 92.94 275 GLN A O 1
ATOM 2234 N N . THR A 1 276 ? 11.466 4.962 -24.348 1.00 91.69 276 THR A N 1
ATOM 2235 C CA . THR A 1 276 ? 12.552 5.748 -23.747 1.00 91.69 276 THR A CA 1
ATOM 2236 C C . THR A 1 276 ? 13.780 4.890 -23.448 1.00 91.69 276 THR A C 1
ATOM 2238 O O . THR A 1 276 ? 14.897 5.327 -23.713 1.00 91.69 276 THR A O 1
ATOM 2241 N N . ASP A 1 277 ? 13.605 3.659 -22.956 1.00 90.38 277 ASP A N 1
ATOM 2242 C CA . ASP A 1 277 ? 14.721 2.726 -22.772 1.00 90.38 277 ASP A CA 1
ATOM 2243 C C . ASP A 1 277 ? 15.414 2.384 -24.097 1.00 90.38 277 ASP A C 1
ATOM 2245 O O . ASP A 1 277 ? 16.638 2.455 -24.191 1.00 90.38 277 ASP A O 1
ATOM 2249 N N . ALA A 1 278 ? 14.644 2.066 -25.141 1.00 88.38 278 ALA A N 1
ATOM 2250 C CA . ALA A 1 278 ? 15.192 1.751 -26.456 1.00 88.38 278 ALA A CA 1
ATOM 2251 C C . ALA A 1 278 ? 15.992 2.930 -27.035 1.00 88.38 278 ALA A C 1
ATOM 2253 O O . ALA A 1 278 ? 17.129 2.749 -27.471 1.00 88.38 278 ALA A O 1
ATOM 2254 N N . GLU A 1 279 ? 15.441 4.145 -26.978 1.00 89.56 279 GLU A N 1
ATOM 2255 C CA . GLU A 1 279 ? 16.122 5.367 -27.417 1.00 89.56 279 GLU A CA 1
ATOM 2256 C C . GLU A 1 279 ? 17.411 5.620 -26.624 1.00 89.56 279 GLU A C 1
ATOM 2258 O O . GLU A 1 279 ? 18.453 5.926 -27.211 1.00 89.56 279 GLU A O 1
ATOM 2263 N N . LEU A 1 280 ? 17.374 5.440 -25.301 1.00 87.75 280 LEU A N 1
ATOM 2264 C CA . LEU A 1 280 ? 18.542 5.596 -24.440 1.00 87.75 280 LEU A CA 1
ATOM 2265 C C . LEU A 1 280 ? 19.630 4.569 -24.782 1.00 87.75 280 LEU A C 1
ATOM 2267 O O . LEU A 1 280 ? 20.796 4.933 -24.940 1.00 87.75 280 LEU A O 1
ATOM 2271 N N . GLN A 1 281 ? 19.266 3.295 -24.945 1.00 86.38 281 GLN A N 1
ATOM 2272 C CA . GLN A 1 281 ? 20.210 2.242 -25.324 1.00 86.38 281 GLN A CA 1
ATOM 2273 C C . GLN A 1 281 ? 20.836 2.503 -26.699 1.00 86.38 281 GLN A C 1
ATOM 2275 O O . GLN A 1 281 ? 22.044 2.308 -26.862 1.00 86.38 281 GLN A O 1
ATOM 2280 N N . MET A 1 282 ? 20.053 3.006 -27.658 1.00 85.88 282 MET A N 1
ATOM 2281 C CA . MET A 1 282 ? 20.558 3.427 -28.966 1.00 85.88 282 MET A CA 1
ATOM 2282 C C . MET A 1 282 ? 21.572 4.564 -28.838 1.00 85.88 282 MET A C 1
ATOM 2284 O O . MET A 1 282 ? 22.658 4.487 -29.416 1.00 85.88 282 MET A O 1
ATOM 2288 N N . GLN A 1 283 ? 21.270 5.597 -28.047 1.00 85.25 283 GLN A N 1
ATOM 2289 C CA . GLN A 1 283 ? 22.193 6.711 -27.816 1.00 85.25 283 GLN A CA 1
ATOM 2290 C C . GLN A 1 283 ? 23.486 6.262 -27.128 1.00 85.25 283 GLN A C 1
ATOM 2292 O O . GLN A 1 283 ? 24.569 6.691 -27.525 1.00 85.25 283 GLN A O 1
ATOM 2297 N N . VAL A 1 284 ? 23.407 5.368 -26.137 1.00 83.88 284 VAL A N 1
ATOM 2298 C CA . VAL A 1 284 ? 24.588 4.803 -25.465 1.00 83.88 284 VAL A CA 1
ATOM 2299 C C . VAL A 1 284 ? 25.453 4.011 -26.450 1.00 83.88 284 VAL A C 1
ATOM 2301 O O . VAL A 1 284 ? 26.671 4.185 -26.462 1.00 83.88 284 VAL A O 1
ATOM 2304 N N . ALA A 1 285 ? 24.850 3.195 -27.320 1.00 80.19 285 ALA A N 1
ATOM 2305 C CA . ALA A 1 285 ? 25.576 2.425 -28.332 1.00 80.19 285 ALA A CA 1
ATOM 2306 C C . ALA A 1 285 ? 26.252 3.325 -29.386 1.00 80.19 285 ALA A C 1
ATOM 2308 O O . ALA A 1 285 ? 27.411 3.099 -29.749 1.00 80.19 285 ALA A O 1
ATOM 2309 N N . VAL A 1 286 ? 25.559 4.376 -29.840 1.00 81.88 286 VAL A N 1
ATOM 2310 C CA . VAL A 1 286 ? 26.100 5.393 -30.759 1.00 81.88 286 VAL A CA 1
ATOM 2311 C C . VAL A 1 286 ? 27.264 6.142 -30.114 1.00 81.88 286 VAL A C 1
ATOM 2313 O O . VAL A 1 286 ? 28.339 6.242 -30.706 1.00 81.88 286 VAL A O 1
ATOM 2316 N N . ASN A 1 287 ? 27.084 6.634 -28.887 1.00 80.81 287 ASN A N 1
ATOM 2317 C CA . ASN A 1 287 ? 28.118 7.373 -28.166 1.00 80.81 287 ASN A CA 1
ATOM 2318 C C . ASN A 1 287 ? 29.332 6.493 -27.861 1.00 80.81 287 ASN A C 1
ATOM 2320 O O . ASN A 1 287 ? 30.458 6.960 -28.004 1.00 80.81 287 ASN A O 1
ATOM 2324 N N . GLY A 1 288 ? 29.131 5.217 -27.523 1.00 78.88 288 GLY A N 1
ATOM 2325 C CA . GLY A 1 288 ? 30.218 4.252 -27.359 1.00 78.88 288 GLY A CA 1
ATOM 2326 C C . GLY A 1 288 ? 31.024 4.054 -28.646 1.00 78.88 288 GLY A C 1
ATOM 2327 O O . GLY A 1 288 ? 32.253 4.085 -28.613 1.00 78.88 288 GLY A O 1
ATOM 2328 N N . ALA A 1 289 ? 30.354 3.925 -29.797 1.00 76.88 289 ALA A N 1
ATOM 2329 C CA . ALA A 1 289 ? 31.027 3.839 -31.094 1.00 76.88 289 ALA A CA 1
ATOM 2330 C C . ALA A 1 289 ? 31.786 5.131 -31.437 1.00 76.88 289 ALA A C 1
ATOM 2332 O O . ALA A 1 289 ? 32.929 5.072 -31.884 1.00 76.88 289 ALA A O 1
ATOM 2333 N N . ASN A 1 290 ? 31.191 6.296 -31.173 1.00 82.25 290 ASN A N 1
ATOM 2334 C CA . ASN A 1 290 ? 31.831 7.589 -31.407 1.00 82.25 290 ASN A CA 1
ATOM 2335 C C . ASN A 1 290 ? 33.053 7.805 -30.506 1.00 82.25 290 ASN A C 1
ATOM 2337 O O . ASN A 1 290 ? 34.090 8.244 -30.994 1.00 82.25 290 ASN A O 1
ATOM 2341 N N . LEU A 1 291 ? 32.969 7.466 -29.216 1.00 79.50 291 LEU A N 1
ATOM 2342 C CA . LEU A 1 291 ? 34.104 7.538 -28.291 1.00 79.50 291 LEU A CA 1
ATOM 2343 C C . LEU A 1 291 ? 35.236 6.608 -28.722 1.00 79.50 291 LEU A C 1
ATOM 2345 O O . LEU A 1 291 ? 36.391 7.028 -28.724 1.00 79.50 291 LEU A O 1
ATOM 2349 N N . GLN A 1 292 ? 34.910 5.386 -29.152 1.00 76.44 292 GLN A N 1
ATOM 2350 C CA . GLN A 1 292 ? 35.902 4.485 -29.729 1.00 76.44 292 GLN A CA 1
ATOM 2351 C C . GLN A 1 292 ? 36.549 5.117 -30.963 1.00 76.44 292 GLN A C 1
ATOM 2353 O O . GLN A 1 292 ? 37.765 5.108 -31.072 1.00 76.44 292 GLN A O 1
ATOM 2358 N N . ASN A 1 293 ? 35.770 5.721 -31.861 1.00 80.06 293 ASN A N 1
ATOM 2359 C CA . ASN A 1 293 ? 36.310 6.379 -33.053 1.00 80.06 293 ASN A CA 1
ATOM 2360 C C . ASN A 1 293 ? 37.244 7.543 -32.710 1.00 80.06 293 ASN A C 1
ATOM 2362 O O . ASN A 1 293 ? 38.289 7.684 -33.339 1.00 80.06 293 ASN A O 1
ATOM 2366 N N . VAL A 1 294 ? 36.898 8.351 -31.703 1.00 79.69 294 VAL A N 1
ATOM 2367 C CA . VAL A 1 294 ? 37.776 9.413 -31.192 1.00 79.69 294 VAL A CA 1
ATOM 2368 C C . VAL A 1 294 ? 39.062 8.815 -30.626 1.00 79.69 294 VAL A C 1
ATOM 2370 O O . VAL A 1 294 ? 40.143 9.301 -30.941 1.00 79.69 294 VAL A O 1
ATOM 2373 N N . PHE A 1 295 ? 38.971 7.740 -29.842 1.00 77.25 295 PHE A N 1
ATOM 2374 C CA . PHE A 1 295 ? 40.146 7.044 -29.324 1.00 77.25 295 PHE A CA 1
ATOM 2375 C C . PHE A 1 295 ? 41.033 6.496 -30.454 1.00 77.25 295 PHE A C 1
ATOM 2377 O O . PHE A 1 295 ? 42.223 6.789 -30.468 1.00 77.25 295 PHE A O 1
ATOM 2384 N N . MET A 1 296 ? 40.460 5.807 -31.447 1.00 76.69 296 MET A N 1
ATOM 2385 C CA . MET A 1 296 ? 41.197 5.263 -32.600 1.00 76.69 296 MET A CA 1
ATOM 2386 C C . MET A 1 296 ? 41.872 6.355 -33.441 1.00 76.69 296 MET A C 1
ATOM 2388 O O . MET A 1 296 ? 42.971 6.153 -33.961 1.00 76.69 296 MET A O 1
ATOM 2392 N N . LEU A 1 297 ? 41.232 7.525 -33.560 1.00 76.56 297 LEU A N 1
ATOM 2393 C CA . LEU A 1 297 ? 41.812 8.698 -34.213 1.00 76.56 297 LEU A CA 1
ATOM 2394 C C . LEU A 1 297 ? 43.041 9.216 -33.448 1.00 76.56 297 LEU A C 1
ATOM 2396 O O . LEU A 1 297 ? 44.026 9.608 -34.069 1.00 76.56 297 LEU A O 1
ATOM 2400 N N . LEU A 1 298 ? 42.995 9.196 -32.111 1.00 78.44 298 LEU A N 1
ATOM 2401 C CA . LEU A 1 298 ? 44.097 9.622 -31.244 1.00 78.44 298 LEU A CA 1
ATOM 2402 C C . LEU A 1 298 ? 45.238 8.592 -31.174 1.00 78.44 298 LEU A C 1
ATOM 2404 O O . LEU A 1 298 ? 46.391 8.990 -31.025 1.00 78.44 298 LEU A O 1
ATOM 2408 N N . THR A 1 299 ? 44.950 7.292 -31.304 1.00 76.19 299 THR A N 1
ATOM 2409 C CA . THR A 1 299 ? 45.951 6.208 -31.254 1.00 76.19 299 THR A CA 1
ATOM 2410 C C . THR A 1 299 ? 46.509 5.799 -32.621 1.00 76.19 299 THR A C 1
ATOM 2412 O O . THR A 1 299 ? 47.227 4.807 -32.704 1.00 76.19 299 THR A O 1
ATOM 2415 N N . LEU A 1 300 ? 46.231 6.574 -33.680 1.00 61.03 300 LEU A N 1
ATOM 2416 C CA . LEU A 1 300 ? 46.759 6.393 -35.043 1.00 61.03 300 LEU A CA 1
ATOM 2417 C C . LEU A 1 300 ? 46.384 5.058 -35.721 1.00 61.03 300 LEU A C 1
ATOM 2419 O O . LEU A 1 300 ? 47.112 4.580 -36.590 1.00 61.03 300 LEU A O 1
ATOM 2423 N N . GLU A 1 301 ? 45.196 4.514 -35.433 1.00 61.56 301 GLU A N 1
ATOM 2424 C CA . GLU A 1 301 ? 44.611 3.376 -36.169 1.00 61.56 301 GLU A CA 1
ATOM 2425 C C . GLU A 1 301 ? 43.242 3.743 -36.795 1.00 61.56 301 GLU A C 1
ATOM 2427 O O . GLU A 1 301 ? 42.203 3.188 -36.424 1.00 61.56 301 GLU A O 1
ATOM 2432 N N . PRO A 1 302 ? 43.184 4.666 -37.782 1.00 59.81 302 PRO A N 1
ATOM 2433 C CA . PRO A 1 302 ? 41.917 5.202 -38.300 1.00 59.81 302 PRO A CA 1
ATOM 2434 C C . PRO A 1 302 ? 41.070 4.166 -39.055 1.00 59.81 302 PRO A C 1
ATOM 2436 O O . PRO A 1 302 ? 39.865 4.346 -39.222 1.00 59.81 302 PRO A O 1
ATOM 2439 N N . LEU A 1 303 ? 41.695 3.080 -39.521 1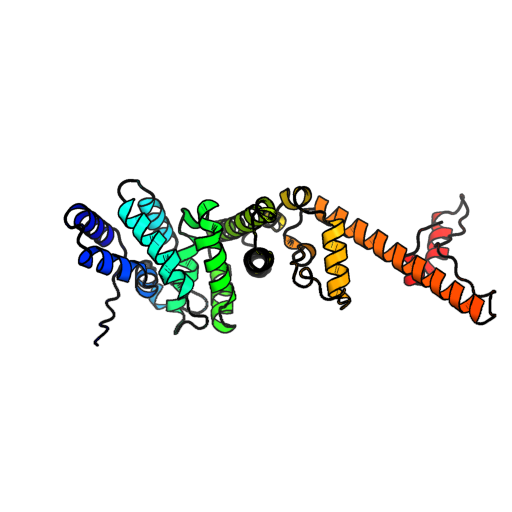.00 59.09 303 LEU A N 1
ATOM 2440 C CA . LEU A 1 303 ? 41.058 2.027 -40.321 1.00 59.09 303 LEU A CA 1
ATOM 2441 C C . LEU A 1 303 ? 40.107 1.131 -39.510 1.00 59.09 303 LEU A C 1
ATOM 2443 O O . LEU A 1 303 ? 39.351 0.365 -40.098 1.00 59.09 303 LEU A O 1
ATOM 2447 N N . LEU A 1 304 ? 40.124 1.233 -38.179 1.00 61.72 304 LEU A N 1
ATOM 2448 C CA . LEU A 1 304 ? 39.270 0.457 -37.273 1.00 61.72 304 LEU A CA 1
ATOM 2449 C C . LEU A 1 304 ? 38.077 1.265 -36.732 1.00 61.72 304 LEU A C 1
ATOM 2451 O O . LEU A 1 304 ? 37.421 0.844 -35.775 1.00 61.72 304 LEU A O 1
ATOM 2455 N N . ALA A 1 305 ? 37.781 2.422 -37.335 1.00 62.59 305 ALA A N 1
ATOM 2456 C CA . ALA A 1 305 ? 36.606 3.212 -36.991 1.00 62.59 305 ALA A CA 1
ATOM 2457 C C . ALA A 1 305 ? 35.315 2.396 -37.189 1.00 62.59 305 ALA A C 1
ATOM 2459 O O . ALA A 1 305 ? 35.078 1.786 -38.233 1.00 62.59 305 ALA A O 1
ATOM 2460 N N . ARG A 1 306 ? 34.455 2.393 -36.172 1.00 70.81 306 ARG A N 1
ATOM 2461 C CA . ARG A 1 306 ? 33.165 1.704 -36.168 1.00 70.81 306 ARG A CA 1
ATOM 2462 C C . ARG A 1 306 ? 32.050 2.642 -36.610 1.00 70.81 306 ARG A C 1
ATOM 2464 O O . ARG A 1 306 ? 31.980 3.792 -36.186 1.00 70.81 306 ARG A O 1
ATOM 2471 N N . SER A 1 307 ? 31.112 2.128 -37.400 1.00 76.25 307 SER A N 1
ATOM 2472 C CA . SER A 1 307 ? 29.895 2.872 -37.734 1.00 76.25 307 SER A CA 1
ATOM 2473 C C . SER A 1 307 ? 29.052 3.137 -36.470 1.00 76.25 307 SER A C 1
ATOM 2475 O O . SER A 1 307 ? 28.867 2.213 -35.663 1.00 76.25 307 SER A O 1
ATOM 2477 N N . PRO A 1 308 ? 28.506 4.357 -36.295 1.00 79.56 308 PRO A N 1
ATOM 2478 C CA . PRO A 1 308 ? 27.518 4.647 -35.256 1.00 79.56 308 PRO A CA 1
ATOM 2479 C C . PRO A 1 308 ? 26.139 4.040 -35.568 1.00 79.56 308 PRO A C 1
ATOM 2481 O O . PRO A 1 308 ? 25.309 3.941 -34.674 1.00 79.56 308 PRO A O 1
ATOM 2484 N N . PHE A 1 309 ? 25.908 3.596 -36.807 1.00 81.31 309 PHE A N 1
ATOM 2485 C CA . PHE A 1 309 ? 24.693 2.906 -37.248 1.00 81.31 309 PHE A CA 1
ATOM 2486 C C . PHE A 1 309 ? 24.935 1.406 -37.426 1.00 81.31 309 PHE A C 1
ATOM 2488 O O . PHE A 1 309 ? 26.038 0.999 -37.808 1.00 81.31 309 PHE A O 1
ATOM 2495 N N . LEU A 1 310 ? 23.886 0.611 -37.226 1.00 86.31 310 LEU A N 1
ATOM 2496 C CA . LEU A 1 310 ? 23.818 -0.772 -37.685 1.00 86.31 310 LEU A CA 1
ATOM 2497 C C . LEU A 1 310 ? 23.497 -0.750 -39.182 1.00 86.31 310 LEU A C 1
ATOM 2499 O O . LEU A 1 310 ? 22.379 -0.416 -39.555 1.00 86.31 310 LEU A O 1
ATOM 2503 N N . VAL A 1 311 ? 24.474 -1.053 -40.032 1.00 86.75 311 VAL A N 1
ATOM 2504 C CA . VAL A 1 311 ? 24.302 -1.000 -41.491 1.00 86.75 311 VAL A CA 1
ATOM 2505 C C . VAL A 1 311 ? 24.030 -2.405 -42.006 1.00 86.75 311 VAL A C 1
ATOM 2507 O O . VAL A 1 311 ? 24.902 -3.260 -41.877 1.00 86.75 311 VAL A O 1
ATOM 2510 N N . LEU A 1 312 ? 22.857 -2.641 -42.601 1.00 90.12 312 LEU A N 1
ATOM 2511 C CA . LEU A 1 312 ? 22.526 -3.943 -43.192 1.00 90.12 312 LEU A CA 1
ATOM 2512 C C . LEU A 1 312 ? 22.535 -3.864 -44.720 1.00 90.12 312 LEU A C 1
ATOM 2514 O O . LEU A 1 312 ? 21.732 -3.164 -45.340 1.00 90.12 312 LEU A O 1
ATOM 2518 N N . HIS A 1 313 ? 23.409 -4.641 -45.355 1.00 90.44 313 HIS A N 1
ATOM 2519 C CA . HIS A 1 313 ? 23.482 -4.710 -46.811 1.00 90.44 313 HIS A CA 1
ATOM 2520 C C . HIS A 1 313 ? 22.575 -5.819 -47.354 1.00 90.44 313 HIS A C 1
ATOM 2522 O O . HIS A 1 313 ? 22.933 -6.996 -47.382 1.00 90.44 313 HIS A O 1
ATOM 2528 N N . VAL A 1 314 ? 21.384 -5.434 -47.822 1.00 92.88 314 VAL A N 1
ATOM 2529 C CA . VAL A 1 314 ? 20.353 -6.378 -48.279 1.00 92.88 314 VAL A CA 1
ATOM 2530 C C . VAL A 1 314 ? 19.968 -6.177 -49.742 1.00 92.88 314 VAL A C 1
ATOM 2532 O O . VAL A 1 314 ? 19.870 -5.054 -50.238 1.00 92.88 314 VAL A O 1
ATOM 2535 N N . ARG A 1 315 ? 19.699 -7.278 -50.455 1.00 93.56 315 ARG A N 1
ATOM 2536 C CA . ARG A 1 315 ? 19.142 -7.228 -51.814 1.00 93.56 315 ARG A CA 1
ATOM 2537 C C . ARG A 1 315 ? 17.621 -7.234 -51.748 1.00 93.56 315 ARG A C 1
ATOM 2539 O O . ARG A 1 315 ? 17.027 -8.075 -51.079 1.00 93.56 315 ARG A O 1
ATOM 2546 N N . ARG A 1 316 ? 16.974 -6.371 -52.539 1.00 92.25 316 ARG A N 1
ATOM 2547 C CA . ARG A 1 316 ? 15.501 -6.269 -52.604 1.00 92.25 316 ARG A CA 1
ATOM 2548 C C . ARG A 1 316 ? 14.812 -7.601 -52.934 1.00 92.25 316 ARG A C 1
ATOM 2550 O O . ARG A 1 316 ? 13.730 -7.868 -52.427 1.00 92.25 316 ARG A O 1
ATOM 2557 N N . ASN A 1 317 ? 15.467 -8.448 -53.730 1.00 95.50 317 ASN A N 1
ATOM 2558 C CA . ASN A 1 317 ? 14.941 -9.751 -54.149 1.00 95.50 317 ASN A CA 1
ATOM 2559 C C . ASN A 1 317 ? 15.194 -10.875 -53.121 1.00 95.50 317 ASN A C 1
ATOM 2561 O O . ASN A 1 317 ? 14.712 -11.983 -53.320 1.00 95.50 317 ASN A O 1
ATOM 2565 N N . ASN A 1 318 ? 15.954 -10.616 -52.048 1.00 93.94 318 ASN A N 1
ATOM 2566 C CA . ASN A 1 318 ? 16.263 -11.588 -50.992 1.00 93.94 318 ASN A CA 1
ATOM 2567 C C . ASN A 1 318 ? 16.331 -10.926 -49.602 1.00 93.94 318 ASN A C 1
ATOM 2569 O O . ASN A 1 318 ? 17.240 -11.191 -48.816 1.00 93.94 318 ASN A O 1
ATOM 2573 N N . LEU A 1 319 ? 15.378 -10.037 -49.306 1.00 92.88 319 LEU A N 1
ATOM 2574 C CA . LEU A 1 319 ? 15.402 -9.204 -48.098 1.00 92.88 319 LEU A CA 1
ATOM 2575 C C . LEU A 1 319 ? 15.528 -10.023 -46.812 1.00 92.88 319 LEU A C 1
ATOM 2577 O O . LEU A 1 319 ? 16.379 -9.727 -45.983 1.00 92.88 319 LEU A O 1
ATOM 2581 N N . VAL A 1 320 ? 14.708 -11.066 -46.663 1.00 92.75 320 VAL A N 1
ATOM 2582 C CA . VAL A 1 320 ? 14.660 -11.867 -45.430 1.00 92.75 320 VAL A CA 1
ATOM 2583 C C . VAL A 1 320 ? 15.960 -12.645 -45.228 1.00 92.75 320 VAL A C 1
ATOM 2585 O O . VAL A 1 320 ? 16.547 -12.592 -44.151 1.00 92.75 320 VAL A O 1
ATOM 2588 N N . GLY A 1 321 ? 16.433 -13.341 -46.268 1.00 93.62 321 GLY A N 1
ATOM 2589 C CA . GLY A 1 321 ? 17.647 -14.151 -46.181 1.00 93.62 321 GLY A CA 1
ATOM 2590 C C . GLY A 1 321 ? 18.906 -13.310 -45.966 1.00 93.62 321 GLY A C 1
ATOM 2591 O O . GLY A 1 321 ? 19.756 -13.678 -45.159 1.00 93.62 321 GLY A O 1
ATOM 2592 N N . ASP A 1 322 ? 19.014 -12.167 -46.651 1.00 92.06 322 ASP A N 1
ATOM 2593 C CA . ASP A 1 322 ? 20.146 -11.262 -46.462 1.00 92.06 322 ASP A CA 1
ATOM 2594 C C . ASP A 1 322 ? 20.087 -10.587 -45.080 1.00 92.06 322 ASP A C 1
ATOM 2596 O O . ASP A 1 322 ? 21.094 -10.591 -44.384 1.00 92.06 322 ASP A O 1
ATOM 2600 N N . ALA A 1 323 ? 18.923 -10.103 -44.624 1.00 92.06 323 ALA A N 1
ATOM 2601 C CA . ALA A 1 323 ? 18.794 -9.473 -43.306 1.00 92.06 323 ALA A CA 1
ATOM 2602 C C . ALA A 1 323 ? 19.162 -10.425 -42.157 1.00 92.06 323 ALA A C 1
ATOM 2604 O O . ALA A 1 323 ? 19.899 -10.033 -41.258 1.00 92.06 323 ALA A O 1
ATOM 2605 N N . LEU A 1 324 ? 18.703 -11.683 -42.193 1.00 91.69 324 LEU A N 1
ATOM 2606 C CA . LEU A 1 324 ? 19.052 -12.675 -41.168 1.00 91.69 324 LEU A CA 1
ATOM 2607 C C . LEU A 1 324 ? 20.555 -12.976 -41.142 1.00 91.69 324 LEU A C 1
ATOM 2609 O O . LEU A 1 324 ? 21.133 -13.100 -40.064 1.00 91.69 324 LEU A O 1
ATOM 2613 N N . ARG A 1 325 ? 21.194 -13.060 -42.317 1.00 91.56 325 ARG A N 1
ATOM 2614 C CA . ARG A 1 325 ? 22.646 -13.244 -42.410 1.00 91.56 325 ARG A CA 1
ATOM 2615 C C . ARG A 1 325 ? 23.381 -12.057 -41.792 1.00 91.56 325 ARG A C 1
ATOM 2617 O O . ARG A 1 325 ? 24.235 -12.275 -40.941 1.00 91.56 325 ARG A O 1
ATOM 2624 N N . GLU A 1 326 ? 23.043 -10.829 -42.181 1.00 89.75 326 GLU A N 1
ATOM 2625 C CA . GLU A 1 326 ? 23.701 -9.625 -41.656 1.00 89.75 326 GLU A CA 1
ATOM 2626 C C . GLU A 1 326 ? 23.508 -9.501 -40.132 1.00 89.75 326 GLU A C 1
ATOM 2628 O O . GLU A 1 326 ? 24.480 -9.331 -39.400 1.00 89.75 326 GLU A O 1
ATOM 2633 N N . LEU A 1 327 ? 22.286 -9.704 -39.624 1.00 90.81 327 LEU A N 1
ATOM 2634 C CA . LEU A 1 327 ? 21.996 -9.670 -38.184 1.00 90.81 327 LEU A CA 1
ATOM 2635 C C . LEU A 1 327 ? 22.783 -10.724 -37.388 1.00 90.81 327 LEU A C 1
ATOM 2637 O O . LEU A 1 327 ? 23.153 -10.459 -36.250 1.00 90.81 327 LEU A O 1
ATOM 2641 N N . SER A 1 328 ? 23.071 -11.892 -37.976 1.00 89.50 328 SER A N 1
ATOM 2642 C CA . SER A 1 328 ? 23.822 -12.963 -37.300 1.00 89.50 328 SER A CA 1
ATOM 2643 C C . SER A 1 328 ? 25.313 -12.665 -37.093 1.00 89.50 328 SER A C 1
ATOM 2645 O O . SER A 1 328 ? 25.961 -13.329 -36.288 1.00 89.50 328 SER A O 1
ATOM 2647 N N . ILE A 1 329 ? 25.862 -11.690 -37.825 1.00 88.06 329 ILE A N 1
ATOM 2648 C CA . ILE A 1 329 ? 27.293 -11.348 -37.805 1.00 88.06 329 ILE A CA 1
ATOM 2649 C C . ILE A 1 329 ? 27.578 -10.205 -36.815 1.00 88.06 329 ILE A C 1
ATOM 2651 O O . ILE A 1 329 ? 28.708 -10.049 -36.348 1.00 88.06 329 ILE A O 1
ATOM 2655 N N . HIS A 1 330 ? 26.568 -9.400 -36.478 1.00 84.12 330 HIS A N 1
ATOM 2656 C CA . HIS A 1 330 ? 26.713 -8.257 -35.582 1.00 84.12 330 HIS A CA 1
ATOM 2657 C C . HIS A 1 330 ? 26.723 -8.656 -34.103 1.00 84.12 330 HIS A C 1
ATOM 2659 O O . HIS A 1 330 ? 26.043 -9.586 -33.680 1.00 84.12 330 HIS A O 1
ATOM 2665 N N . SER A 1 331 ? 27.490 -7.911 -33.301 1.00 83.50 331 SER A N 1
ATOM 2666 C CA . SER A 1 331 ? 27.509 -8.087 -31.847 1.00 83.50 331 SER A CA 1
ATOM 2667 C C . SER A 1 331 ? 26.247 -7.518 -31.191 1.00 83.50 331 SER A C 1
ATOM 2669 O O . SER A 1 331 ? 25.639 -6.588 -31.721 1.00 83.50 331 SER A O 1
ATOM 2671 N N . ASP A 1 332 ? 25.907 -7.983 -29.985 1.00 82.94 332 ASP A N 1
ATOM 2672 C CA . ASP A 1 332 ? 24.762 -7.473 -29.207 1.00 82.94 332 ASP A CA 1
ATOM 2673 C C . ASP A 1 332 ? 24.786 -5.946 -29.015 1.00 82.94 332 ASP A C 1
ATOM 2675 O O . ASP A 1 332 ? 23.742 -5.304 -28.925 1.00 82.94 332 ASP A O 1
ATOM 2679 N N . ILE A 1 333 ? 25.978 -5.345 -28.956 1.00 80.38 333 ILE A N 1
ATOM 2680 C CA . ILE A 1 333 ? 26.156 -3.892 -28.824 1.00 80.38 333 ILE A CA 1
ATOM 2681 C C . ILE A 1 333 ? 25.857 -3.189 -30.154 1.00 80.38 333 ILE A C 1
ATOM 2683 O O . ILE A 1 333 ? 25.264 -2.111 -30.164 1.00 80.38 333 ILE A O 1
ATOM 2687 N N . ASP A 1 334 ? 26.249 -3.790 -31.279 1.00 81.31 334 ASP A N 1
ATOM 2688 C CA . ASP A 1 334 ? 25.966 -3.244 -32.607 1.00 81.31 334 ASP A CA 1
ATOM 2689 C C . ASP A 1 334 ? 24.478 -3.346 -32.951 1.00 81.31 334 ASP A C 1
ATOM 2691 O O . ASP A 1 334 ? 23.935 -2.413 -33.537 1.00 81.31 334 ASP A O 1
ATOM 2695 N N . LEU A 1 335 ? 23.799 -4.412 -32.514 1.00 86.94 335 LEU A N 1
ATOM 2696 C CA . LEU A 1 335 ? 22.354 -4.600 -32.700 1.00 86.94 335 LEU A CA 1
ATOM 2697 C C . LEU A 1 335 ? 21.499 -3.538 -31.991 1.00 86.94 335 LEU A C 1
ATOM 2699 O O . LEU A 1 335 ? 20.338 -3.350 -32.343 1.00 86.94 335 LEU A O 1
ATOM 2703 N N . LYS A 1 336 ? 22.069 -2.819 -31.017 1.00 85.44 336 LYS A N 1
ATOM 2704 C CA . LYS A 1 336 ? 21.410 -1.698 -30.332 1.00 85.44 336 LYS A CA 1
ATOM 2705 C C . LYS A 1 336 ? 21.556 -0.367 -31.065 1.00 85.44 336 LYS A C 1
ATOM 2707 O O . LYS A 1 336 ? 20.952 0.610 -30.642 1.00 85.44 336 LYS A O 1
ATOM 2712 N N . LYS A 1 337 ? 22.366 -0.278 -32.123 1.00 86.00 337 LYS A N 1
ATOM 2713 C CA . LYS A 1 337 ? 22.533 0.963 -32.893 1.00 86.00 337 LYS A CA 1
ATOM 2714 C C . LYS A 1 337 ? 21.320 1.211 -33.798 1.00 86.00 337 LYS A C 1
ATOM 2716 O O . LYS A 1 337 ? 20.660 0.258 -34.208 1.00 86.00 337 LYS A O 1
ATOM 2721 N N . PRO A 1 338 ? 21.046 2.472 -34.177 1.00 85.06 338 PRO A N 1
ATOM 2722 C CA . PRO A 1 338 ? 20.008 2.762 -35.156 1.00 85.06 338 PRO A CA 1
ATOM 2723 C C . PRO A 1 338 ? 20.298 2.057 -36.481 1.00 85.06 338 PRO A C 1
ATOM 2725 O O . PRO A 1 338 ? 21.425 2.106 -36.983 1.00 85.06 338 PRO A O 1
ATOM 2728 N N . LEU A 1 339 ? 19.271 1.405 -37.025 1.00 87.94 339 LEU A N 1
ATOM 2729 C CA . LEU A 1 339 ? 19.340 0.695 -38.295 1.00 87.94 339 LEU A CA 1
ATOM 2730 C C . LEU A 1 339 ? 19.483 1.684 -39.457 1.00 87.94 339 LEU A C 1
ATOM 2732 O O . LEU A 1 339 ? 18.775 2.693 -39.507 1.00 87.94 339 LEU A O 1
ATOM 2736 N N . LYS A 1 340 ? 20.376 1.371 -40.392 1.00 83.75 340 LYS A N 1
ATOM 2737 C CA . LYS A 1 340 ? 20.581 2.102 -41.639 1.00 83.75 340 LYS A CA 1
ATOM 2738 C C . LYS A 1 340 ? 20.578 1.169 -42.841 1.00 83.75 340 LYS A C 1
ATOM 2740 O O . LYS A 1 340 ? 21.261 0.120 -42.778 1.00 83.75 340 LYS A O 1
#

Solvent-accessible surface area (backbone atoms only — not comparable to full-atom values): 18958 Å² total; per-residue (Å²): 133,90,78,78,81,76,76,49,66,64,47,74,67,50,50,52,52,49,52,51,42,58,71,76,46,81,42,71,69,56,53,50,55,51,41,54,49,62,29,30,61,65,15,59,39,65,40,31,50,26,72,69,88,58,41,34,84,57,49,43,68,65,38,74,27,55,32,67,63,62,49,36,52,53,44,59,57,43,69,38,78,94,32,46,73,60,43,50,45,43,50,51,18,40,49,76,38,32,44,75,65,52,58,38,70,58,95,48,73,65,66,49,40,40,77,66,52,58,78,51,41,65,63,49,67,39,75,89,31,26,77,62,42,38,42,49,44,36,44,38,58,71,53,29,38,76,65,60,42,50,31,51,47,42,35,65,57,68,55,56,45,70,61,53,50,52,54,53,51,41,36,52,51,44,43,51,52,49,61,75,44,54,88,72,49,92,50,64,66,59,52,34,53,47,48,47,31,30,50,53,47,50,50,53,50,50,60,37,34,76,75,63,54,63,59,65,76,68,76,53,38,47,70,65,48,70,80,74,45,63,57,59,62,33,39,52,54,39,51,39,58,73,69,67,56,77,72,72,100,50,98,64,81,73,62,76,42,66,65,80,46,65,66,36,49,38,71,68,52,47,50,51,45,51,50,47,49,51,53,49,48,22,50,52,36,23,50,51,26,48,51,49,33,53,50,29,58,74,70,74,45,66,90,71,58,54,69,48,47,30,72,63,85,56,47,89,92,42,44,68,67,33,45,54,55,51,60,72,72,52,51,80,63,47,70,39,18,54,80,84

Radius of gyration: 28.19 Å; Cα contacts (8 Å, |Δi|>4): 356; chains: 1; bounding box: 73×45×94 Å

Secondary structure (DSSP, 8-state):
----------SHHHHHHHHHHHHH---HHHHHHHHHHHT-HHHHHHHTB--GGGGGGG-SSS---B-HHHHHHHHHHHTSGGGHHHHHHHHHHIIIIITTT--SS-SSSGGGGHHHHGGG-GGGGSGGGIIIIIHHHHHHHHTS-HHHHHHHHHHHTTS-HHHHHHHHHHHHHHHHHHHHTGGG-SSHHHHHHHHHHHHHHHHHHHHHHHHH-SS-GGGG--TTHHHHS-HHHHHHHHHHHHTT----S-TTTTPPPGGG-GGG--HHHHHHHHHHHHHHHHHHHHHHHHHHHHHHHHTT-GGGPPPSSB-----GGGHHHHHHHHHHHS-TTGGGSPB-

Organism: Carlito syrichta (NCBI:txid1868482)

Mean predicted aligned error: 8.1 Å